Protein AF-W2PDB5-F1 (afdb_monomer_lite)

Secondary structure (DSSP, 8-state):
----------------------------------PPPSS-TTT---S--EEEE-S----TT---TT-----HHHHTHHHHHHHHHHHHHHHT---SEEEE-S--STTTS--SGGGHHHHHIIIIITTS--TTTTTSPEEE---HHHHTTTS-SEEETTEEE--SSHHHHHHHHHHHHHHHHTTSS--

Structure (mmCIF, N/CA/C/O backbone):
data_AF-W2PDB5-F1
#
_entry.id   AF-W2PDB5-F1
#
loop_
_atom_site.group_PDB
_atom_site.id
_atom_site.type_symbol
_atom_site.label_atom_id
_atom_site.label_alt_id
_atom_site.label_comp_id
_atom_site.label_asym_id
_atom_site.label_entity_id
_atom_site.label_seq_id
_atom_site.pdbx_PDB_ins_code
_atom_site.Cartn_x
_atom_site.Cartn_y
_atom_site.Cartn_z
_atom_site.occupancy
_atom_site.B_iso_or_equiv
_atom_site.auth_seq_id
_atom_site.auth_comp_id
_atom_site.auth_asym_id
_atom_site.auth_atom_id
_atom_site.pdbx_PDB_model_num
ATOM 1 N N . MET A 1 1 ? 33.439 20.108 2.176 1.00 31.39 1 MET A N 1
ATOM 2 C CA . MET A 1 1 ? 33.279 18.880 1.369 1.00 31.39 1 MET A CA 1
ATOM 3 C C . MET A 1 1 ? 33.398 17.698 2.319 1.00 31.39 1 MET A C 1
ATOM 5 O O . MET A 1 1 ? 34.493 17.440 2.799 1.00 31.39 1 MET A O 1
ATOM 9 N N . LEU A 1 2 ? 32.273 17.082 2.697 1.00 28.19 2 LEU A N 1
ATOM 10 C CA . LEU A 1 2 ? 32.249 15.894 3.559 1.00 28.19 2 LEU A CA 1
ATOM 11 C C . LEU A 1 2 ? 32.393 14.638 2.685 1.00 28.19 2 LEU A C 1
ATOM 13 O O . LEU A 1 2 ? 31.717 14.514 1.668 1.00 28.19 2 LEU A O 1
ATOM 17 N N . ASN A 1 3 ? 33.308 13.749 3.069 1.00 30.98 3 ASN A N 1
ATOM 18 C CA . ASN A 1 3 ? 33.701 12.542 2.342 1.00 30.98 3 ASN A CA 1
ATOM 19 C C . ASN A 1 3 ? 32.848 11.337 2.791 1.00 30.98 3 ASN A C 1
ATOM 21 O O . ASN A 1 3 ? 32.710 11.087 3.985 1.00 30.98 3 ASN A O 1
ATOM 25 N N . TYR A 1 4 ? 32.288 10.602 1.829 1.00 35.94 4 TYR A N 1
ATOM 26 C CA . TYR A 1 4 ? 31.141 9.686 1.945 1.00 35.94 4 TYR A CA 1
ATOM 27 C C . TYR A 1 4 ? 31.393 8.323 2.631 1.00 35.94 4 TYR A C 1
ATOM 29 O O . TYR A 1 4 ? 30.650 7.374 2.409 1.00 35.94 4 TYR A O 1
ATOM 37 N N . LYS A 1 5 ? 32.424 8.154 3.459 1.00 35.81 5 LYS A N 1
ATOM 38 C CA . LYS A 1 5 ? 32.762 6.823 3.999 1.00 35.81 5 LYS A CA 1
ATOM 39 C C . LYS A 1 5 ? 32.324 6.621 5.443 1.00 35.81 5 LYS A C 1
ATOM 41 O O . LYS A 1 5 ? 33.176 6.524 6.321 1.00 35.81 5 LYS A O 1
ATOM 46 N N . THR A 1 6 ? 31.024 6.491 5.703 1.00 37.00 6 THR A N 1
ATOM 47 C CA . THR A 1 6 ? 30.528 5.737 6.873 1.00 37.00 6 THR A CA 1
ATOM 48 C C . THR A 1 6 ? 29.054 5.365 6.699 1.00 37.00 6 THR A C 1
ATOM 50 O O . THR A 1 6 ? 28.285 6.191 6.229 1.00 37.00 6 THR A O 1
ATOM 53 N N . LEU A 1 7 ? 28.695 4.160 7.169 1.00 34.53 7 LEU A N 1
ATOM 54 C CA . LEU A 1 7 ? 27.360 3.543 7.296 1.00 34.53 7 LEU A CA 1
ATOM 55 C C . LEU A 1 7 ? 26.996 2.516 6.214 1.00 34.53 7 LEU A C 1
ATOM 57 O O . LEU A 1 7 ? 26.174 2.758 5.343 1.00 34.53 7 LEU A O 1
ATOM 61 N N . VAL A 1 8 ? 27.532 1.303 6.375 1.00 34.22 8 VAL A N 1
ATOM 62 C CA . VAL A 1 8 ? 26.766 0.086 6.077 1.00 34.22 8 VAL A CA 1
ATOM 63 C C . VAL A 1 8 ? 26.931 -0.855 7.268 1.00 34.22 8 VAL A C 1
ATOM 65 O O . VAL A 1 8 ? 27.888 -1.614 7.350 1.00 34.22 8 VAL A O 1
ATOM 68 N N . ASN A 1 9 ? 26.014 -0.750 8.227 1.00 34.16 9 ASN A N 1
ATOM 69 C CA . ASN A 1 9 ? 25.722 -1.810 9.187 1.00 34.16 9 ASN A CA 1
ATOM 70 C C . ASN A 1 9 ? 24.250 -2.160 8.982 1.00 34.16 9 ASN A C 1
ATOM 72 O O . ASN A 1 9 ? 23.372 -1.518 9.547 1.00 34.16 9 ASN A O 1
ATOM 76 N N . ALA A 1 10 ? 23.989 -3.154 8.143 1.00 32.06 10 ALA A N 1
ATOM 77 C CA . ALA A 1 10 ? 22.692 -3.804 8.070 1.00 32.06 10 ALA A CA 1
ATOM 78 C C . ALA A 1 10 ? 22.945 -5.292 7.831 1.00 32.06 10 ALA A C 1
ATOM 80 O O . ALA A 1 10 ? 23.052 -5.755 6.700 1.00 32.06 10 ALA A O 1
ATOM 81 N N . ALA A 1 11 ? 23.117 -6.033 8.923 1.00 32.44 11 ALA A N 1
ATOM 82 C CA . ALA A 1 11 ? 22.974 -7.478 8.907 1.00 32.44 11 ALA A CA 1
ATOM 83 C C . ALA A 1 11 ? 21.517 -7.779 9.271 1.00 32.44 11 ALA A C 1
ATOM 85 O O . ALA A 1 11 ? 21.138 -7.688 10.436 1.00 32.44 11 ALA A O 1
ATOM 86 N N . ALA A 1 12 ? 20.694 -8.106 8.276 1.00 28.38 12 ALA A N 1
ATOM 87 C CA . ALA A 1 12 ? 19.409 -8.745 8.523 1.00 28.38 12 ALA A CA 1
ATOM 88 C C . ALA A 1 12 ? 19.679 -10.232 8.794 1.00 28.38 12 ALA A C 1
ATOM 90 O O . ALA A 1 12 ? 19.878 -11.020 7.871 1.00 28.38 12 ALA A O 1
ATOM 91 N N . LEU A 1 13 ? 19.757 -10.603 10.073 1.00 29.06 13 LEU A N 1
ATOM 92 C CA . LEU A 1 13 ? 19.820 -11.996 10.508 1.00 29.06 13 LEU A CA 1
ATOM 93 C C . LEU A 1 13 ? 18.405 -12.428 10.916 1.00 29.06 13 LEU A C 1
ATOM 95 O O . LEU A 1 13 ? 17.973 -12.168 12.036 1.00 29.06 13 LEU A O 1
ATOM 99 N N . LEU A 1 14 ? 17.670 -13.072 10.009 1.00 30.67 14 LEU A N 1
ATOM 100 C CA . LEU A 1 14 ? 16.403 -13.722 10.349 1.00 30.67 14 LEU A CA 1
ATOM 101 C C . LEU A 1 14 ? 16.692 -15.182 10.725 1.00 30.67 14 LEU A C 1
ATOM 103 O O . LEU A 1 14 ? 16.738 -16.061 9.869 1.00 30.67 14 LEU A O 1
ATOM 107 N N . ALA A 1 15 ? 16.945 -15.435 12.009 1.00 33.78 15 ALA A N 1
ATOM 108 C CA . ALA A 1 15 ? 17.105 -16.786 12.540 1.00 33.78 15 ALA A CA 1
ATOM 109 C C . ALA A 1 15 ? 15.791 -17.250 13.188 1.00 33.78 15 ALA A C 1
ATOM 111 O O . ALA A 1 15 ? 15.483 -16.898 14.324 1.00 33.78 15 ALA A O 1
ATOM 112 N N . LEU A 1 16 ? 15.023 -18.064 12.463 1.00 36.59 16 LEU A N 1
ATOM 113 C CA . LEU A 1 16 ? 13.953 -18.883 13.030 1.00 36.59 16 LEU A CA 1
ATOM 114 C C . LEU A 1 16 ? 14.588 -20.113 13.692 1.00 36.59 16 LEU A C 1
ATOM 116 O O . LEU A 1 16 ? 15.056 -21.013 13.000 1.00 36.59 16 LEU A O 1
ATOM 120 N N . MET A 1 17 ? 14.596 -20.168 15.024 1.00 36.28 17 MET A N 1
ATOM 121 C CA . MET A 1 17 ? 14.879 -21.395 15.775 1.00 36.28 17 MET A CA 1
ATOM 122 C C . MET A 1 17 ? 13.743 -21.639 16.769 1.00 36.28 17 MET A C 1
ATOM 124 O O . MET A 1 17 ? 13.670 -21.017 17.827 1.00 36.28 17 MET A O 1
ATOM 128 N N . GLY A 1 18 ? 12.837 -22.544 16.399 1.00 32.12 18 GLY A N 1
ATOM 129 C CA . GLY A 1 18 ? 11.932 -23.202 17.335 1.00 32.12 18 GLY A CA 1
ATOM 130 C C . GLY A 1 18 ? 12.655 -24.352 18.037 1.00 32.12 18 GLY A C 1
ATOM 131 O O . GLY A 1 18 ? 13.444 -25.058 17.412 1.00 32.12 18 GLY A O 1
ATOM 132 N N . GLY A 1 19 ? 12.376 -24.555 19.325 1.00 34.25 19 GLY A N 1
ATOM 133 C CA . GLY A 1 19 ? 12.845 -25.732 20.057 1.00 34.25 19 GLY A CA 1
ATOM 134 C C . GLY A 1 19 ? 13.063 -25.490 21.546 1.00 34.25 19 GLY A C 1
ATOM 135 O O . GLY A 1 19 ? 14.091 -24.974 21.961 1.00 34.25 19 GLY A O 1
ATOM 136 N N . SER A 1 20 ? 12.079 -25.904 22.340 1.00 42.25 20 SER A N 1
ATOM 137 C CA . SER A 1 20 ? 12.080 -25.964 23.804 1.00 42.25 20 SER A CA 1
ATOM 138 C C . SER A 1 20 ? 13.246 -26.782 24.383 1.00 42.25 20 SER A C 1
ATOM 140 O O . SER A 1 20 ? 13.428 -27.941 24.018 1.00 42.25 20 SER A O 1
ATOM 142 N N . SER A 1 21 ? 13.997 -26.209 25.328 1.00 42.03 21 SER A N 1
ATOM 143 C CA . SER A 1 21 ? 14.372 -26.832 26.615 1.00 42.03 21 SER A CA 1
ATOM 144 C C . SER A 1 21 ? 15.328 -25.916 27.394 1.00 42.03 21 SER A C 1
ATOM 146 O O . SER A 1 21 ? 16.349 -25.454 26.891 1.00 42.03 21 SER A O 1
ATOM 148 N N . GLY A 1 22 ? 14.967 -25.605 28.641 1.00 46.06 22 GLY A N 1
ATOM 149 C CA . GLY A 1 22 ? 15.686 -24.664 29.496 1.00 46.06 22 GLY A CA 1
ATOM 150 C C . GLY A 1 22 ? 17.050 -25.176 29.957 1.00 46.06 22 GLY A C 1
ATOM 151 O O . GLY A 1 22 ? 17.138 -25.955 30.900 1.00 46.06 22 GLY A O 1
ATOM 152 N N . THR A 1 23 ? 18.118 -24.657 29.353 1.00 35.97 23 THR A N 1
ATOM 153 C CA . THR A 1 23 ? 19.458 -24.585 29.958 1.00 35.97 23 THR A CA 1
ATOM 154 C C . THR A 1 23 ? 20.084 -23.222 29.636 1.00 35.97 23 THR A C 1
ATOM 156 O O . THR A 1 23 ? 20.003 -22.776 28.492 1.00 35.97 23 THR A O 1
ATOM 159 N N . PRO A 1 24 ? 20.696 -22.512 30.604 1.00 38.16 24 PRO A N 1
ATOM 160 C CA . PRO A 1 24 ? 21.343 -21.237 30.318 1.00 38.16 24 PRO A CA 1
ATOM 161 C C . PRO A 1 24 ? 22.665 -21.495 29.581 1.00 38.16 24 PRO A C 1
ATOM 163 O O . PRO A 1 24 ? 23.670 -21.865 30.191 1.00 38.16 24 PRO A O 1
ATOM 166 N N . MET A 1 25 ? 22.678 -21.313 28.256 1.00 37.25 25 MET A N 1
ATOM 167 C CA . MET A 1 25 ? 23.921 -21.280 27.484 1.00 37.25 25 MET A CA 1
ATOM 168 C C . MET A 1 25 ? 24.692 -20.004 27.822 1.00 37.25 25 MET A C 1
ATOM 170 O O . MET A 1 25 ? 24.230 -18.883 27.616 1.00 37.25 25 MET A O 1
ATOM 174 N N . LYS A 1 26 ? 25.902 -20.191 28.342 1.00 37.22 26 LYS A N 1
ATOM 175 C CA . LYS A 1 26 ? 26.879 -19.135 28.589 1.00 37.22 26 LYS A CA 1
ATOM 176 C C . LYS A 1 26 ? 27.299 -18.554 27.232 1.00 37.22 26 LYS A C 1
ATOM 178 O O . LYS A 1 26 ? 28.030 -19.203 26.488 1.00 37.22 26 LYS A O 1
ATOM 183 N N . MET A 1 27 ? 26.806 -17.363 26.893 1.00 35.91 27 MET A N 1
ATOM 184 C CA . MET A 1 27 ? 27.130 -16.682 25.638 1.00 35.91 27 MET A CA 1
ATOM 185 C C . MET A 1 27 ? 28.583 -16.190 25.698 1.00 35.91 27 MET A C 1
ATOM 187 O O . MET A 1 27 ? 28.885 -15.122 26.229 1.00 35.91 27 MET A O 1
ATOM 191 N N . GLY A 1 28 ? 29.513 -17.009 25.211 1.00 39.16 28 GLY A N 1
ATOM 192 C CA . GLY A 1 28 ? 30.868 -16.562 24.924 1.00 39.16 28 GLY A CA 1
ATOM 193 C C . GLY A 1 28 ? 30.823 -15.640 23.712 1.00 39.16 28 GLY A C 1
ATOM 194 O O . GLY A 1 28 ? 30.808 -16.126 22.587 1.00 39.16 28 GLY A O 1
ATOM 195 N N . LEU A 1 29 ? 30.780 -14.323 23.929 1.00 39.94 29 LEU A N 1
ATOM 196 C CA . LEU A 1 29 ? 31.043 -13.351 22.869 1.00 39.94 29 LEU A CA 1
ATOM 197 C C . LEU A 1 29 ? 32.538 -13.409 22.534 1.00 39.94 29 LEU A C 1
ATOM 199 O O . LEU A 1 29 ? 33.340 -12.625 23.038 1.00 39.94 29 LEU A O 1
ATOM 203 N N . THR A 1 30 ? 32.931 -14.355 21.687 1.00 44.47 30 THR A N 1
ATOM 204 C CA . THR A 1 30 ? 34.133 -14.173 20.882 1.00 44.47 30 THR A CA 1
ATOM 205 C C . THR A 1 30 ? 33.773 -13.175 19.789 1.00 44.47 30 THR A C 1
ATOM 207 O O . THR A 1 30 ? 32.821 -13.375 19.036 1.00 44.47 30 THR A O 1
ATOM 210 N N . ALA A 1 31 ? 34.489 -12.050 19.734 1.00 51.91 31 ALA A N 1
ATOM 211 C CA . ALA A 1 31 ? 34.370 -11.117 18.624 1.00 51.91 31 ALA A CA 1
ATOM 212 C C . ALA A 1 31 ? 34.628 -11.900 17.330 1.00 51.91 31 ALA A C 1
ATOM 214 O O . ALA A 1 31 ? 35.726 -12.426 17.136 1.00 51.91 31 ALA A O 1
ATOM 215 N N . ALA A 1 32 ? 33.601 -12.039 16.489 1.00 53.81 32 ALA A N 1
ATOM 216 C CA . ALA A 1 32 ? 33.745 -12.683 15.198 1.00 53.81 32 ALA A CA 1
ATOM 217 C C . ALA A 1 32 ? 34.832 -11.931 14.422 1.00 53.81 32 ALA A C 1
ATOM 219 O O . ALA A 1 32 ? 34.718 -10.727 14.180 1.00 53.81 32 ALA A O 1
ATOM 220 N N . GLN A 1 33 ? 35.916 -12.632 14.085 1.00 49.94 33 GLN A N 1
ATOM 221 C CA . GLN A 1 33 ? 36.917 -12.116 13.160 1.00 49.94 33 GLN A CA 1
ATOM 222 C C . GLN A 1 33 ? 36.202 -11.649 11.885 1.00 49.94 33 GLN A C 1
ATOM 224 O O . GLN A 1 33 ? 35.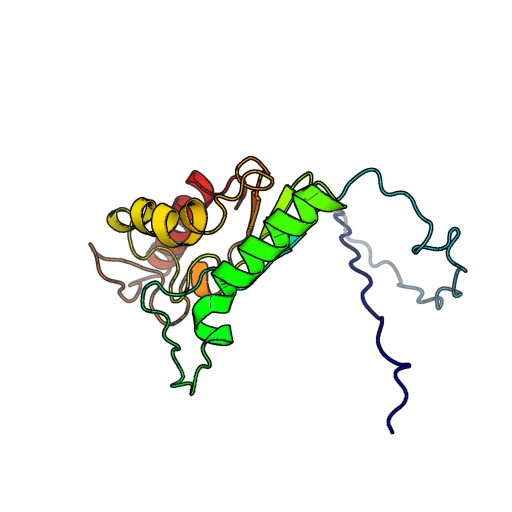308 -12.363 11.422 1.00 49.94 33 GLN A O 1
ATOM 229 N N . PRO A 1 34 ? 36.584 -10.504 11.289 1.00 51.72 34 PRO A N 1
ATOM 230 C CA . PRO A 1 34 ? 36.032 -10.094 10.009 1.00 51.72 34 PRO A CA 1
ATOM 231 C C . PRO A 1 34 ? 36.397 -11.162 8.976 1.00 51.72 34 PRO A C 1
ATOM 233 O O . PRO A 1 34 ? 37.537 -11.240 8.518 1.00 51.72 34 PRO A O 1
ATOM 236 N N . SER A 1 35 ? 35.450 -12.034 8.641 1.00 60.81 35 SER A N 1
ATOM 237 C CA . SER A 1 35 ? 35.593 -12.926 7.502 1.00 60.81 35 SER A CA 1
ATOM 238 C C . SER A 1 35 ? 35.534 -12.048 6.262 1.00 60.81 35 SER A C 1
ATOM 240 O O . SER A 1 35 ? 34.518 -11.394 6.018 1.00 60.81 35 SER A O 1
ATOM 242 N N . THR A 1 36 ? 36.615 -12.005 5.487 1.00 61.16 36 THR A N 1
ATOM 243 C CA . THR A 1 36 ? 36.572 -11.430 4.142 1.00 61.16 36 THR A CA 1
ATOM 244 C C . THR A 1 36 ? 35.440 -12.118 3.377 1.00 61.16 36 THR A C 1
ATOM 246 O O . THR A 1 36 ? 35.445 -13.353 3.330 1.00 61.16 36 THR A O 1
ATOM 249 N N . PRO A 1 37 ? 34.467 -11.373 2.821 1.00 65.50 37 PRO A N 1
ATOM 250 C CA . PRO A 1 37 ? 33.381 -11.967 2.055 1.00 65.50 37 PRO A CA 1
ATOM 251 C C . PRO A 1 37 ? 33.956 -12.890 0.977 1.00 65.50 37 PRO A C 1
ATOM 253 O O . PRO A 1 37 ? 34.861 -12.493 0.245 1.00 65.50 37 PRO A O 1
ATOM 256 N N . ALA A 1 38 ? 33.455 -14.126 0.897 1.00 68.94 38 ALA A N 1
ATOM 257 C CA . ALA A 1 38 ? 33.958 -15.149 -0.026 1.00 68.94 38 ALA A CA 1
ATOM 258 C C . ALA A 1 38 ? 33.787 -14.766 -1.512 1.00 68.94 38 ALA A C 1
ATOM 260 O O . ALA A 1 38 ? 34.394 -15.375 -2.391 1.00 68.94 38 ALA A O 1
ATOM 261 N N . SER A 1 39 ? 32.983 -13.740 -1.793 1.00 69.44 39 SER A N 1
ATOM 262 C CA . SER A 1 39 ? 32.771 -13.168 -3.117 1.00 69.44 39 SER A CA 1
ATOM 263 C C . SER A 1 39 ? 32.523 -11.665 -3.025 1.00 69.44 39 SER A C 1
ATOM 265 O O . SER A 1 39 ? 31.936 -11.186 -2.056 1.00 69.44 39 SER A O 1
ATOM 267 N N . ASP A 1 40 ? 32.918 -10.936 -4.069 1.00 78.00 40 ASP A N 1
ATOM 268 C CA . ASP A 1 40 ? 32.570 -9.528 -4.264 1.00 78.00 40 ASP A CA 1
ATOM 269 C C . ASP A 1 40 ? 31.051 -9.401 -4.517 1.00 78.00 40 ASP A C 1
ATOM 271 O O . ASP A 1 40 ? 30.579 -9.866 -5.561 1.00 78.00 40 ASP A O 1
ATOM 275 N N . PRO A 1 41 ? 30.265 -8.802 -3.601 1.00 76.31 41 PRO A N 1
ATOM 276 C CA . PRO A 1 41 ? 28.812 -8.703 -3.743 1.00 76.31 41 PRO A CA 1
ATOM 277 C C . PRO A 1 41 ? 28.381 -7.890 -4.971 1.00 76.31 41 PRO A C 1
ATOM 279 O O . PRO A 1 41 ? 27.267 -8.088 -5.451 1.00 76.31 41 PRO A O 1
ATOM 282 N N . ALA A 1 42 ? 29.256 -7.036 -5.519 1.00 76.69 42 ALA A N 1
ATOM 283 C CA . ALA A 1 42 ? 28.994 -6.283 -6.747 1.00 76.69 42 ALA A CA 1
ATOM 284 C C . ALA A 1 42 ? 29.157 -7.123 -8.028 1.00 76.69 42 ALA A C 1
ATOM 286 O O . ALA A 1 42 ? 28.726 -6.707 -9.101 1.00 76.69 42 ALA A O 1
ATOM 287 N N . LYS A 1 43 ? 29.790 -8.300 -7.936 1.00 77.00 43 LYS A N 1
ATOM 288 C CA . LYS A 1 43 ? 29.978 -9.246 -9.053 1.00 77.00 43 LYS A CA 1
ATOM 289 C C . LYS A 1 43 ? 29.184 -10.538 -8.879 1.00 77.00 43 LYS A C 1
ATOM 291 O O . LYS A 1 43 ? 29.214 -11.398 -9.762 1.00 77.00 43 LYS A O 1
ATOM 296 N N . ALA A 1 44 ? 28.520 -10.700 -7.739 1.00 78.25 44 ALA A N 1
ATOM 297 C CA . ALA A 1 44 ? 27.689 -11.854 -7.462 1.00 78.25 44 ALA A CA 1
ATOM 298 C C . ALA A 1 44 ? 26.492 -11.889 -8.423 1.00 78.25 44 ALA A C 1
ATOM 300 O O . ALA A 1 44 ? 25.858 -10.871 -8.696 1.00 78.25 44 ALA A O 1
ATOM 301 N N . LYS A 1 45 ? 26.187 -13.081 -8.941 1.00 75.69 45 LYS A N 1
ATOM 302 C CA . LYS A 1 45 ? 24.957 -13.334 -9.691 1.00 75.69 45 LYS A CA 1
ATOM 303 C C . LYS A 1 45 ? 23.932 -13.902 -8.726 1.00 75.69 45 LYS A C 1
ATOM 305 O O . LYS A 1 45 ? 24.122 -15.006 -8.219 1.00 75.69 45 LYS A O 1
ATOM 310 N N . TYR A 1 46 ? 22.872 -13.150 -8.476 1.00 80.19 46 TYR A N 1
ATOM 311 C CA . TYR A 1 46 ? 21.763 -13.606 -7.648 1.00 80.19 46 TYR A CA 1
ATOM 312 C C . TYR A 1 46 ? 20.754 -14.340 -8.530 1.00 80.19 46 TYR A C 1
ATOM 314 O O . TYR A 1 46 ? 20.418 -13.868 -9.614 1.00 80.19 46 TYR A O 1
ATOM 322 N N . SER A 1 47 ? 20.312 -15.516 -8.088 1.00 83.56 47 SER A N 1
ATOM 323 C CA . SER A 1 47 ? 19.268 -16.286 -8.775 1.00 83.56 47 SER A CA 1
ATOM 324 C C . SER A 1 47 ? 17.862 -15.811 -8.428 1.00 83.56 47 SER A C 1
ATOM 326 O O . SER A 1 47 ? 16.931 -16.163 -9.131 1.00 83.56 47 SER A O 1
ATOM 328 N N . VAL A 1 48 ? 17.731 -15.043 -7.345 1.00 88.88 48 VAL A N 1
ATOM 329 C CA . VAL A 1 48 ? 16.477 -14.483 -6.847 1.00 88.88 48 VAL A CA 1
ATOM 330 C C . VAL A 1 48 ? 16.653 -12.980 -6.748 1.00 88.88 48 VAL A C 1
ATOM 332 O O . VAL A 1 48 ? 17.690 -12.499 -6.282 1.00 88.88 48 VAL A O 1
ATOM 335 N N . SER A 1 49 ? 15.625 -12.247 -7.150 1.00 92.06 49 SER A N 1
ATOM 336 C CA . SER A 1 49 ? 15.528 -10.821 -6.888 1.00 92.06 49 SER A CA 1
ATOM 337 C C . SER A 1 49 ? 14.142 -10.485 -6.361 1.00 92.06 49 SER A C 1
ATOM 339 O O . SER A 1 49 ? 13.163 -11.142 -6.708 1.00 92.06 49 SER A O 1
ATOM 341 N N . VAL A 1 50 ? 14.070 -9.500 -5.475 1.00 95.00 50 VAL A N 1
ATOM 342 C CA . VAL A 1 50 ? 12.822 -9.024 -4.878 1.00 95.00 50 VAL A CA 1
ATOM 343 C C . VAL A 1 50 ? 12.878 -7.511 -4.793 1.00 95.00 50 VAL A C 1
ATOM 345 O O . VAL A 1 50 ? 13.950 -6.940 -4.580 1.00 95.00 50 VAL A O 1
ATOM 348 N N . PHE A 1 51 ? 11.727 -6.862 -4.913 1.00 97.06 51 PHE A N 1
ATOM 349 C CA . PHE A 1 51 ? 11.609 -5.454 -4.547 1.00 97.06 51 PHE A CA 1
ATOM 350 C C . PHE A 1 51 ? 11.104 -5.346 -3.115 1.00 97.06 51 PHE A C 1
ATOM 352 O O . PHE A 1 51 ? 10.228 -6.100 -2.707 1.00 97.06 51 PHE A O 1
ATOM 359 N N . GLY A 1 52 ? 11.666 -4.416 -2.348 1.00 96.94 52 GLY A N 1
ATOM 360 C CA . GLY A 1 52 ? 11.188 -4.071 -1.014 1.00 96.94 52 GLY A CA 1
ATOM 361 C C . GLY A 1 52 ? 10.564 -2.684 -1.034 1.00 96.94 52 GLY A C 1
ATOM 362 O O . GLY A 1 52 ? 11.199 -1.741 -1.504 1.00 96.94 52 GLY A O 1
ATOM 363 N N . ILE A 1 53 ? 9.343 -2.564 -0.522 1.00 97.44 53 ILE A N 1
ATOM 364 C CA . ILE A 1 53 ? 8.623 -1.296 -0.388 1.00 97.44 53 ILE A CA 1
ATOM 365 C C . ILE A 1 53 ? 7.922 -1.245 0.976 1.00 97.44 53 ILE A C 1
ATOM 367 O O . ILE A 1 53 ? 7.571 -2.284 1.526 1.00 97.44 53 ILE A O 1
ATOM 371 N N . GLY A 1 54 ? 7.746 -0.059 1.546 1.00 96.75 54 GLY A N 1
ATOM 372 C CA . GLY A 1 54 ? 7.016 0.194 2.792 1.00 96.75 54 GLY A CA 1
ATOM 373 C C . GLY A 1 54 ? 6.362 1.570 2.719 1.00 96.75 54 GLY A C 1
ATOM 374 O O . GLY A 1 54 ? 6.706 2.343 1.819 1.00 96.75 54 GLY A O 1
ATOM 375 N N . ASP A 1 55 ? 5.405 1.840 3.607 1.00 96.19 55 ASP A N 1
ATOM 376 C CA . ASP A 1 55 ? 4.789 3.167 3.756 1.00 96.19 55 ASP A CA 1
ATOM 377 C C . ASP A 1 55 ? 4.202 3.691 2.430 1.00 96.19 55 ASP A C 1
ATOM 379 O O . ASP A 1 55 ? 4.272 4.873 2.089 1.00 96.19 55 ASP A O 1
ATOM 383 N N . TRP A 1 56 ? 3.647 2.779 1.630 1.00 95.38 56 TRP A N 1
ATOM 384 C CA . TRP A 1 56 ? 3.353 3.026 0.220 1.00 95.38 56 TRP A CA 1
ATOM 385 C C . TRP A 1 56 ? 1.899 3.407 -0.051 1.00 95.38 56 TRP A C 1
ATOM 387 O O . TRP A 1 56 ? 1.583 3.924 -1.124 1.00 95.38 56 TRP A O 1
ATOM 397 N N . GLY A 1 57 ? 1.008 3.142 0.902 1.00 94.25 57 GLY A N 1
ATOM 398 C CA . GLY A 1 57 ? -0.438 3.255 0.768 1.00 94.25 57 GLY A CA 1
ATOM 399 C C . GLY A 1 57 ? -0.994 4.665 0.851 1.00 94.25 57 GLY A C 1
ATOM 400 O O . GLY A 1 57 ? -1.774 4.939 1.765 1.00 94.25 57 GLY A O 1
ATOM 401 N N . ALA A 1 58 ? -0.600 5.571 -0.045 1.00 92.31 58 ALA A N 1
ATOM 402 C CA . ALA A 1 58 ? -0.957 6.987 0.051 1.00 92.31 58 ALA A CA 1
ATOM 403 C C . ALA A 1 58 ? -2.473 7.230 0.207 1.00 92.31 58 ALA A C 1
ATOM 405 O O . ALA A 1 58 ? -3.325 6.479 -0.283 1.00 92.31 58 ALA A O 1
ATOM 406 N N . THR A 1 59 ? -2.828 8.332 0.877 1.00 91.25 59 THR A N 1
ATOM 407 C CA . THR A 1 59 ? -4.233 8.724 1.011 1.00 91.25 59 THR A CA 1
ATOM 408 C C . THR A 1 59 ? -4.854 9.098 -0.327 1.00 91.25 59 THR A C 1
ATOM 410 O O . THR A 1 59 ? -4.237 9.761 -1.160 1.00 91.25 59 THR A O 1
ATOM 413 N N . LEU A 1 60 ? -6.137 8.772 -0.500 1.00 90.88 60 LEU A N 1
ATOM 414 C CA . LEU A 1 60 ? -6.868 9.079 -1.735 1.00 90.88 60 LEU A CA 1
ATOM 415 C C . LEU A 1 60 ? -6.999 10.587 -2.007 1.00 90.88 60 LEU A C 1
ATOM 417 O O . LEU A 1 60 ? -7.109 11.004 -3.155 1.00 90.88 60 LEU A O 1
ATOM 421 N N . TYR A 1 61 ? -6.967 11.407 -0.956 1.00 88.88 61 TYR A N 1
ATOM 422 C CA . TYR A 1 61 ? -7.035 12.867 -1.043 1.00 88.88 61 TYR A CA 1
ATOM 423 C C . TYR A 1 61 ? -5.654 13.544 -1.034 1.00 88.88 61 TYR A C 1
ATOM 425 O O . TYR A 1 61 ? -5.589 14.772 -0.997 1.00 88.88 61 TYR A O 1
ATOM 433 N N . LYS A 1 62 ? -4.559 12.766 -1.061 1.00 84.12 62 LYS A N 1
ATOM 434 C CA . LYS A 1 62 ? -3.165 13.247 -1.077 1.00 84.12 62 LYS A CA 1
ATOM 435 C C . LYS A 1 62 ? -2.847 14.242 0.049 1.00 84.12 62 LYS A C 1
ATOM 437 O O . LYS A 1 62 ? -2.192 15.256 -0.166 1.00 84.12 62 LYS A O 1
ATOM 442 N N . GLY A 1 63 ? -3.332 13.974 1.258 1.00 78.81 63 GLY A N 1
ATOM 443 C CA . GLY A 1 63 ? -3.101 14.832 2.422 1.00 78.81 63 GLY A CA 1
ATOM 444 C C . GLY A 1 63 ? -2.300 14.163 3.535 1.00 78.81 63 GLY A C 1
ATOM 445 O O . GLY A 1 63 ? -2.212 12.937 3.614 1.00 78.81 63 GLY A O 1
ATOM 446 N N . SER A 1 64 ? -1.754 15.007 4.414 1.00 78.56 64 SER A N 1
ATOM 447 C CA . SER A 1 64 ? -0.961 14.637 5.591 1.00 78.56 64 SER A CA 1
ATOM 448 C C . SER A 1 64 ? -1.669 15.017 6.890 1.00 78.56 64 SER A C 1
ATOM 450 O O . SER A 1 64 ? -2.294 16.077 6.960 1.00 78.56 64 SER A O 1
ATOM 452 N N . CYS A 1 65 ? -1.541 14.186 7.928 1.00 71.56 65 CYS A N 1
ATOM 453 C CA . CYS A 1 65 ? -2.084 14.455 9.264 1.00 71.56 65 CYS A CA 1
ATOM 454 C C . CYS A 1 65 ? -1.434 15.669 9.959 1.00 71.56 65 CYS A C 1
ATOM 456 O O . CYS A 1 65 ? -2.033 16.246 10.863 1.00 71.56 65 CYS A O 1
ATOM 458 N N . CYS A 1 66 ? -0.246 16.096 9.513 1.00 66.56 66 CYS A N 1
ATOM 459 C CA . CYS A 1 66 ? 0.567 17.108 10.196 1.00 66.56 66 CYS A CA 1
ATOM 460 C C . CYS A 1 66 ? 0.668 18.452 9.457 1.00 66.56 66 CYS A C 1
ATOM 462 O O . CYS A 1 66 ? 1.523 19.261 9.806 1.00 66.56 66 CYS A O 1
ATOM 464 N N . GLY A 1 67 ? -0.172 18.702 8.444 1.00 64.38 67 GLY A N 1
ATOM 465 C CA . GLY A 1 67 ? -0.169 19.972 7.707 1.00 64.38 67 GLY A CA 1
ATOM 466 C C . GLY A 1 67 ? 1.183 20.264 7.050 1.00 64.38 67 GLY A C 1
ATOM 467 O O . GLY A 1 67 ? 1.919 21.148 7.479 1.00 64.38 67 GLY A O 1
ATOM 468 N N . SER A 1 68 ? 1.535 19.508 6.013 1.00 64.69 68 SER A N 1
ATOM 469 C CA . SER A 1 68 ? 2.803 19.675 5.299 1.00 64.69 68 SER A CA 1
ATOM 470 C C . SER A 1 68 ? 2.667 20.579 4.068 1.00 64.69 68 SER A C 1
ATOM 472 O O . SER A 1 68 ? 1.729 20.437 3.280 1.00 64.69 68 SER A O 1
ATOM 474 N N . ASN A 1 69 ? 3.663 21.451 3.850 1.00 74.94 69 ASN A N 1
ATOM 475 C CA . ASN A 1 69 ? 3.927 22.094 2.554 1.00 74.94 69 ASN A CA 1
ATOM 476 C C . ASN A 1 69 ? 4.454 21.038 1.571 1.00 74.94 69 ASN A C 1
ATOM 478 O O . ASN A 1 69 ? 5.650 20.965 1.297 1.00 74.94 69 ASN A O 1
ATOM 482 N N . SER A 1 70 ? 3.554 20.177 1.107 1.00 81.12 70 SER A N 1
ATOM 483 C CA . SER A 1 70 ? 3.890 19.039 0.256 1.00 81.12 70 SER A CA 1
ATOM 484 C C . SER A 1 70 ? 4.216 19.520 -1.153 1.00 81.12 70 SER A C 1
ATOM 486 O O . SER A 1 70 ? 3.454 20.278 -1.759 1.00 81.12 70 SER A O 1
ATOM 488 N N . THR A 1 71 ? 5.351 19.083 -1.686 1.00 85.12 71 THR A N 1
ATOM 489 C CA . THR A 1 71 ? 5.700 19.318 -3.085 1.00 85.12 71 THR A CA 1
ATOM 490 C C . THR A 1 71 ? 4.902 18.386 -3.994 1.00 85.12 71 THR A C 1
ATOM 492 O O . THR A 1 71 ? 4.310 17.400 -3.555 1.00 85.12 71 THR A O 1
ATOM 495 N N . ASN A 1 72 ? 4.929 18.648 -5.301 1.00 85.31 72 ASN A N 1
ATOM 496 C CA . ASN A 1 72 ? 4.330 17.727 -6.264 1.00 85.31 72 ASN A CA 1
ATOM 497 C C . ASN A 1 72 ? 4.980 16.328 -6.226 1.00 85.31 72 ASN A C 1
ATOM 499 O O . ASN A 1 72 ? 4.324 15.351 -6.564 1.00 85.31 72 ASN A O 1
ATOM 503 N N . TYR A 1 73 ? 6.243 16.212 -5.806 1.00 84.12 73 TYR A N 1
ATOM 504 C CA . TYR A 1 73 ? 6.892 14.909 -5.650 1.00 84.12 73 TYR A CA 1
ATOM 505 C C . TYR A 1 73 ? 6.324 14.144 -4.459 1.00 84.12 73 TYR A C 1
ATOM 507 O O . TYR A 1 73 ? 6.011 12.969 -4.597 1.00 84.12 73 TYR A 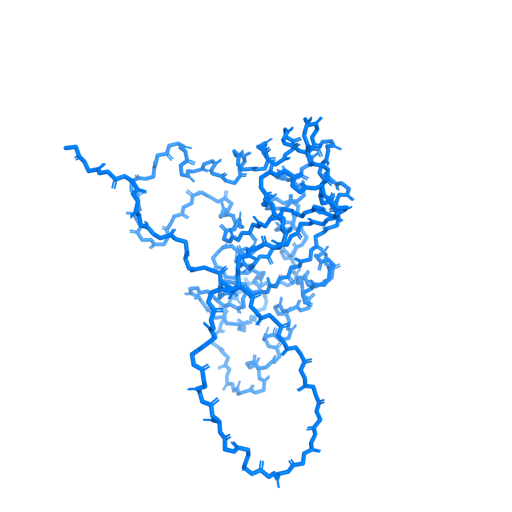O 1
ATOM 515 N N . ASP A 1 74 ? 6.106 14.821 -3.330 1.00 86.31 74 ASP A N 1
ATOM 516 C CA . ASP A 1 74 ? 5.542 14.195 -2.130 1.00 86.31 74 ASP A CA 1
ATOM 517 C C . ASP A 1 74 ? 4.126 13.667 -2.407 1.00 86.31 74 ASP A C 1
ATOM 519 O O . ASP A 1 74 ? 3.803 12.521 -2.094 1.00 86.31 74 ASP A O 1
ATOM 523 N N . LEU A 1 75 ? 3.308 14.478 -3.089 1.00 88.69 75 LEU A N 1
ATOM 524 C CA . LEU A 1 75 ? 1.916 14.159 -3.428 1.00 88.69 75 LEU A CA 1
ATOM 525 C C . LEU A 1 75 ? 1.763 13.035 -4.465 1.00 88.69 75 LEU A C 1
ATOM 527 O O . LEU A 1 75 ? 0.681 12.458 -4.582 1.00 88.69 75 LEU A O 1
ATOM 531 N N . ASN A 1 76 ? 2.802 12.753 -5.253 1.00 91.00 76 ASN A N 1
ATOM 532 C CA . ASN A 1 76 ? 2.781 11.720 -6.295 1.00 91.00 76 ASN A CA 1
ATOM 533 C C . ASN A 1 76 ? 3.858 10.649 -6.078 1.00 91.00 76 ASN A C 1
ATOM 535 O O . ASN A 1 76 ? 4.249 9.949 -7.011 1.00 91.00 76 ASN A O 1
ATOM 539 N N . SER A 1 77 ? 4.376 10.553 -4.854 1.00 92.88 77 SER A N 1
ATOM 540 C CA . SER A 1 77 ? 5.475 9.656 -4.501 1.00 92.88 77 SER A CA 1
ATOM 541 C C . SER A 1 77 ? 5.133 8.200 -4.811 1.00 92.88 77 SER A C 1
ATOM 543 O O . SER A 1 77 ? 5.943 7.504 -5.420 1.00 92.88 77 SER A O 1
ATOM 545 N N . GLN A 1 78 ? 3.909 7.770 -4.497 1.00 95.94 78 GLN A N 1
ATOM 546 C CA . GLN A 1 78 ? 3.431 6.424 -4.799 1.00 95.94 78 GLN A CA 1
ATOM 547 C C . GLN A 1 78 ? 3.453 6.126 -6.308 1.00 95.94 78 GLN A C 1
ATOM 549 O O . GLN A 1 78 ? 4.012 5.113 -6.723 1.00 95.94 78 GLN A O 1
ATOM 554 N N . GLU A 1 79 ? 2.891 7.009 -7.143 1.00 95.38 79 GLU A N 1
ATOM 555 C CA . GLU A 1 79 ? 2.867 6.813 -8.599 1.00 95.38 79 GLU A CA 1
ATOM 556 C C . GLU A 1 79 ? 4.276 6.815 -9.210 1.00 95.38 79 GLU A C 1
ATOM 558 O O . GLU A 1 79 ? 4.577 6.032 -10.118 1.00 95.38 79 GLU A O 1
ATOM 563 N N . VAL A 1 80 ? 5.159 7.679 -8.702 1.00 96.06 80 VAL A N 1
ATOM 564 C CA . VAL A 1 80 ? 6.558 7.748 -9.139 1.00 96.06 80 VAL A CA 1
ATOM 565 C C . VAL A 1 80 ? 7.295 6.454 -8.793 1.00 96.06 80 VAL A C 1
ATOM 567 O O . VAL A 1 80 ? 7.953 5.884 -9.663 1.00 96.06 80 VAL A O 1
ATOM 570 N N . VAL A 1 81 ? 7.162 5.956 -7.560 1.00 97.25 81 VAL A N 1
ATOM 571 C CA . VAL A 1 81 ? 7.804 4.705 -7.126 1.00 97.25 81 VAL A CA 1
ATOM 572 C C . VAL A 1 81 ? 7.274 3.513 -7.919 1.00 97.25 81 VAL A C 1
ATOM 574 O O . VAL A 1 81 ? 8.078 2.730 -8.421 1.00 97.25 81 VAL A O 1
ATOM 577 N N . ALA A 1 82 ? 5.959 3.406 -8.124 1.00 97.88 82 ALA A N 1
ATOM 578 C CA . ALA A 1 82 ? 5.377 2.333 -8.930 1.00 97.88 82 ALA A CA 1
ATOM 579 C C . ALA A 1 82 ? 5.901 2.339 -10.378 1.00 97.88 82 ALA A C 1
ATOM 581 O O . ALA A 1 82 ? 6.256 1.292 -10.927 1.00 97.88 82 ALA A O 1
ATOM 582 N N . SER A 1 83 ? 6.038 3.528 -10.975 1.00 97.94 83 SER A N 1
ATOM 583 C CA . SER A 1 83 ? 6.616 3.689 -12.314 1.00 97.94 83 SER A CA 1
ATOM 584 C C . SER A 1 83 ? 8.079 3.239 -12.363 1.00 97.94 83 SER A C 1
ATOM 586 O O . SER A 1 83 ? 8.480 2.546 -13.299 1.00 97.94 83 SER A O 1
ATOM 588 N N . LEU A 1 84 ? 8.879 3.598 -11.352 1.00 97.38 84 LEU A N 1
ATOM 589 C CA . LEU A 1 84 ? 10.283 3.187 -11.237 1.00 97.38 84 LEU A CA 1
ATOM 590 C C . LEU A 1 84 ? 10.426 1.677 -11.046 1.00 97.38 84 LEU A C 1
ATOM 592 O O . LEU A 1 84 ? 11.246 1.067 -11.726 1.00 97.38 84 LEU A O 1
ATOM 596 N N . MET A 1 85 ? 9.593 1.065 -10.201 1.00 97.81 85 MET A N 1
ATOM 597 C CA . MET A 1 85 ? 9.542 -0.391 -10.048 1.00 97.81 85 MET A CA 1
ATOM 598 C C . MET A 1 85 ? 9.240 -1.071 -11.388 1.00 97.81 85 MET A C 1
ATOM 600 O O . MET A 1 85 ? 9.943 -1.998 -11.779 1.00 97.81 85 MET A O 1
ATOM 604 N N . ASN A 1 86 ? 8.239 -0.589 -12.131 1.00 98.44 86 ASN A N 1
ATOM 605 C CA . ASN A 1 86 ? 7.892 -1.151 -13.436 1.00 98.44 86 ASN A CA 1
ATOM 606 C C . ASN A 1 86 ? 9.016 -1.001 -14.477 1.00 98.44 86 ASN A C 1
ATOM 608 O O . ASN A 1 86 ? 9.250 -1.916 -15.269 1.00 98.44 86 ASN A O 1
ATOM 612 N N . MET A 1 87 ? 9.708 0.142 -14.488 1.00 98.06 87 MET A N 1
ATOM 613 C CA . MET A 1 87 ? 10.848 0.377 -15.380 1.00 98.06 87 MET A CA 1
ATOM 614 C C . MET A 1 87 ? 12.030 -0.537 -15.042 1.00 98.06 87 MET A C 1
ATOM 616 O O . MET A 1 87 ? 12.571 -1.176 -15.942 1.00 98.06 87 MET A O 1
ATOM 620 N N . GLU A 1 88 ? 12.392 -0.649 -13.763 1.00 96.50 88 GLU A N 1
ATOM 621 C CA . GLU A 1 8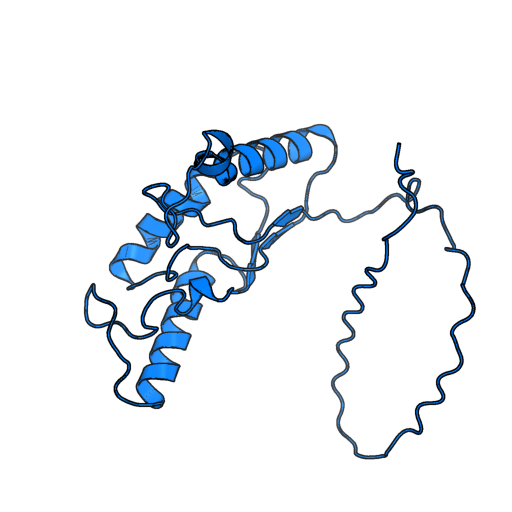8 ? 13.489 -1.510 -13.301 1.00 96.50 88 GLU A CA 1
ATOM 622 C C . GLU A 1 88 ? 13.208 -2.991 -13.602 1.00 96.50 88 GLU A C 1
ATOM 624 O O . GLU A 1 88 ? 14.078 -3.700 -14.117 1.00 96.50 88 GLU A O 1
ATOM 629 N N . ALA A 1 89 ? 11.961 -3.426 -13.375 1.00 96.12 89 ALA A N 1
ATOM 630 C CA . ALA A 1 89 ? 11.501 -4.778 -13.684 1.00 96.12 89 ALA A CA 1
ATOM 631 C C . ALA A 1 89 ? 11.633 -5.139 -15.169 1.00 96.12 89 ALA A C 1
ATOM 633 O O . ALA A 1 89 ? 11.956 -6.277 -15.503 1.00 96.12 89 ALA A O 1
ATOM 634 N N . GLY A 1 90 ? 11.412 -4.172 -16.064 1.00 95.25 90 GLY A N 1
ATOM 635 C CA . GLY A 1 90 ? 11.556 -4.368 -17.507 1.00 95.25 90 GLY A CA 1
ATOM 636 C C . GLY A 1 90 ? 12.986 -4.231 -18.036 1.00 95.25 90 GLY A C 1
ATOM 637 O O . GLY A 1 90 ? 13.256 -4.666 -19.154 1.00 95.25 90 GLY A O 1
ATOM 638 N N . ALA A 1 91 ? 13.892 -3.610 -17.276 1.00 92.69 91 ALA A N 1
ATOM 639 C CA . ALA A 1 91 ? 15.226 -3.249 -17.754 1.00 92.69 91 ALA A CA 1
ATOM 640 C C . ALA A 1 91 ? 16.323 -4.211 -17.282 1.00 92.69 91 ALA A C 1
ATOM 642 O O . ALA A 1 91 ? 17.125 -4.675 -18.097 1.00 92.69 91 ALA A O 1
ATOM 643 N N . SER A 1 92 ? 16.382 -4.490 -15.979 1.00 83.44 92 SER A N 1
ATOM 644 C CA . SER A 1 92 ? 17.578 -5.078 -15.353 1.00 83.44 92 SER A CA 1
ATOM 645 C C . SER A 1 92 ? 17.295 -6.176 -14.341 1.00 83.44 92 SER A C 1
ATOM 647 O O . SER A 1 92 ? 18.132 -7.069 -14.192 1.00 83.44 92 SER A O 1
ATOM 649 N N . MET A 1 93 ? 16.156 -6.141 -13.647 1.00 85.62 93 MET A N 1
ATOM 650 C CA . MET A 1 93 ? 15.889 -7.048 -12.530 1.00 85.62 93 MET A CA 1
ATOM 651 C C . MET A 1 93 ? 14.414 -7.426 -12.467 1.00 85.62 93 MET A C 1
ATOM 653 O O . MET A 1 93 ? 13.610 -6.632 -12.008 1.00 85.62 93 MET A O 1
ATOM 657 N N . VAL A 1 94 ? 14.063 -8.651 -12.866 1.00 91.31 94 VAL A N 1
ATOM 658 C CA . VAL A 1 94 ? 12.685 -9.157 -12.757 1.00 91.31 94 VAL A CA 1
ATOM 659 C C . VAL A 1 94 ? 12.461 -9.714 -11.344 1.00 91.31 94 VAL A C 1
ATOM 661 O O . VAL A 1 94 ? 13.016 -10.776 -11.037 1.00 91.31 94 VAL A O 1
ATOM 664 N N . PRO A 1 95 ? 11.679 -9.041 -10.477 1.00 94.69 95 PRO A N 1
ATOM 665 C CA . PRO A 1 95 ? 11.448 -9.519 -9.121 1.00 94.69 95 PRO A CA 1
ATOM 666 C C . PRO A 1 95 ? 10.563 -10.771 -9.118 1.00 94.69 95 PRO A C 1
ATOM 668 O O . PRO A 1 95 ? 9.537 -10.827 -9.793 1.00 94.69 95 PRO A O 1
ATOM 671 N N . GLU A 1 96 ? 10.924 -11.761 -8.304 1.00 94.88 96 GLU A N 1
ATOM 672 C CA . GLU A 1 96 ? 10.077 -12.932 -8.042 1.00 94.88 96 GLU A CA 1
ATOM 673 C C . GLU A 1 96 ? 8.939 -12.609 -7.069 1.00 94.88 96 GLU A C 1
ATOM 675 O O . GLU A 1 96 ? 7.920 -13.297 -7.057 1.00 94.88 96 GLU A O 1
ATOM 680 N N . ALA A 1 97 ? 9.114 -11.571 -6.249 1.00 95.19 97 ALA A N 1
ATOM 681 C CA . ALA A 1 97 ? 8.112 -11.062 -5.328 1.00 95.19 97 ALA A CA 1
ATOM 682 C C . ALA A 1 97 ? 8.369 -9.589 -4.975 1.00 95.19 97 ALA A C 1
ATOM 684 O O . ALA A 1 97 ? 9.496 -9.088 -5.077 1.00 95.19 97 ALA A O 1
ATOM 685 N N . ILE A 1 98 ? 7.323 -8.922 -4.495 1.00 96.56 98 ILE A N 1
ATOM 686 C CA . ILE A 1 98 ? 7.395 -7.607 -3.855 1.00 96.56 98 ILE A CA 1
ATOM 687 C C . ILE A 1 98 ? 7.128 -7.789 -2.359 1.00 96.56 98 ILE A C 1
ATOM 689 O O . ILE A 1 98 ? 6.079 -8.293 -1.966 1.00 96.56 98 ILE A O 1
ATOM 693 N N . LEU A 1 99 ? 8.087 -7.398 -1.524 1.00 96.88 99 LEU A N 1
ATOM 694 C CA . LEU A 1 99 ? 7.990 -7.428 -0.068 1.00 96.88 99 LEU A CA 1
ATOM 695 C C . LEU A 1 99 ? 7.451 -6.080 0.425 1.00 96.88 99 LEU A C 1
ATOM 697 O O . LEU A 1 99 ? 8.174 -5.079 0.409 1.00 96.88 99 LEU A O 1
ATOM 701 N N . ALA A 1 100 ? 6.190 -6.061 0.852 1.00 96.12 100 ALA A N 1
ATOM 702 C CA . ALA A 1 100 ? 5.511 -4.889 1.393 1.00 96.12 100 ALA A CA 1
ATOM 703 C C . ALA A 1 100 ? 5.616 -4.862 2.924 1.00 96.12 100 ALA A C 1
ATOM 705 O O . ALA A 1 100 ? 5.008 -5.670 3.622 1.00 96.12 100 ALA A O 1
ATOM 706 N N . HIS A 1 101 ? 6.385 -3.914 3.450 1.00 96.38 101 HIS A N 1
ATOM 707 C CA . HIS A 1 101 ? 6.759 -3.809 4.861 1.00 96.38 101 HIS A CA 1
ATOM 708 C C . HIS A 1 101 ? 5.724 -3.068 5.727 1.00 96.38 101 HIS A C 1
ATOM 710 O O . HIS A 1 101 ? 6.073 -2.553 6.786 1.00 96.38 101 HIS A O 1
ATOM 716 N N . GLY A 1 102 ? 4.458 -3.045 5.304 1.00 95.94 102 GLY A N 1
ATOM 717 C CA . GLY A 1 102 ? 3.369 -2.404 6.033 1.00 95.94 102 GLY A CA 1
ATOM 718 C C . GLY A 1 102 ? 3.101 -0.961 5.637 1.00 95.94 102 GLY A C 1
ATOM 719 O O . GLY A 1 102 ? 3.730 -0.410 4.729 1.00 95.94 102 GLY A O 1
ATOM 720 N N . ASP A 1 103 ? 2.102 -0.400 6.314 1.00 97.31 103 ASP A N 1
ATOM 721 C CA . ASP A 1 103 ? 1.461 0.873 5.999 1.00 97.31 103 ASP A CA 1
ATOM 722 C C . ASP A 1 103 ? 0.930 0.880 4.556 1.00 97.31 103 ASP A C 1
ATOM 724 O O . ASP A 1 103 ? 1.160 1.775 3.733 1.00 97.31 103 ASP A O 1
ATOM 728 N N . ASN A 1 104 ? 0.193 -0.195 4.271 1.00 96.31 104 ASN A N 1
ATOM 729 C CA . ASN A 1 104 ? -0.430 -0.490 2.989 1.00 96.31 104 ASN A CA 1
ATOM 730 C C . ASN A 1 104 ? -1.595 0.462 2.688 1.00 96.31 104 ASN A C 1
ATOM 732 O O . ASN A 1 104 ? -1.901 0.709 1.521 1.00 96.31 104 ASN A O 1
ATOM 736 N N . PHE A 1 105 ? -2.252 1.005 3.724 1.00 95.94 105 PHE A N 1
ATOM 737 C CA . PHE A 1 105 ? -3.366 1.944 3.574 1.00 95.94 105 PHE A CA 1
ATOM 738 C C . PHE A 1 105 ? -3.368 3.039 4.650 1.00 95.94 105 PHE A C 1
ATOM 740 O O . PHE A 1 105 ? -3.937 2.890 5.735 1.00 95.94 105 PHE A O 1
ATOM 747 N N . TYR A 1 106 ? -2.843 4.216 4.311 1.00 95.06 106 TYR A N 1
ATOM 748 C CA . TYR A 1 106 ? -2.989 5.399 5.155 1.00 95.06 106 TYR A CA 1
ATOM 749 C C . TYR A 1 106 ? -4.432 5.954 5.132 1.00 95.06 106 TYR A C 1
ATOM 751 O O . TYR A 1 106 ? -5.130 5.928 4.111 1.00 95.06 106 TYR A O 1
ATOM 759 N N . TRP A 1 107 ? -4.942 6.522 6.230 1.00 92.88 107 TRP A N 1
ATOM 760 C CA . TRP A 1 107 ? -4.288 6.649 7.543 1.00 92.88 107 TRP A CA 1
ATOM 761 C C . TRP A 1 107 ? -4.611 5.521 8.521 1.00 92.88 107 TRP A C 1
ATOM 763 O O . TRP A 1 107 ? -3.849 5.353 9.461 1.00 92.88 107 TRP A O 1
ATOM 773 N N . ASN A 1 108 ? -5.718 4.798 8.341 1.00 94.62 108 ASN A N 1
ATOM 774 C CA . ASN A 1 108 ? -6.285 3.914 9.372 1.00 94.62 108 ASN A CA 1
ATOM 775 C C . ASN A 1 108 ? -6.614 2.509 8.830 1.00 94.62 108 ASN A C 1
ATOM 777 O O . ASN A 1 108 ? -7.491 1.811 9.358 1.00 94.62 108 ASN A O 1
ATOM 781 N N . GLY A 1 109 ? -5.951 2.108 7.745 1.00 95.31 109 GLY A N 1
ATOM 782 C CA . GLY A 1 109 ? -6.171 0.821 7.114 1.00 95.31 109 GLY A CA 1
ATOM 783 C C . GLY A 1 109 ? -7.463 0.796 6.306 1.00 95.31 109 GLY A C 1
ATOM 784 O O . GLY A 1 109 ? -7.884 1.794 5.716 1.00 95.31 109 GLY A O 1
ATOM 785 N N . ILE A 1 110 ? -8.113 -0.365 6.335 1.00 95.94 110 ILE A N 1
ATOM 786 C CA . ILE A 1 110 ? -9.494 -0.551 5.882 1.00 95.94 110 ILE A CA 1
ATOM 787 C C . ILE A 1 110 ? -10.420 -0.309 7.078 1.00 95.94 110 ILE A C 1
ATOM 789 O O . ILE A 1 110 ? -10.331 -1.003 8.091 1.00 95.94 110 ILE A O 1
ATOM 793 N N . ASN A 1 111 ? -11.293 0.691 7.013 1.00 95.06 111 ASN A N 1
ATOM 794 C CA . ASN A 1 111 ? -12.126 1.120 8.141 1.00 95.06 111 ASN A CA 1
ATOM 795 C C . ASN A 1 111 ? -13.291 0.161 8.411 1.00 95.06 111 ASN A C 1
ATOM 797 O O . ASN A 1 111 ? -13.620 -0.127 9.562 1.00 95.06 111 ASN A O 1
ATOM 801 N N . TYR A 1 112 ? -13.902 -0.350 7.347 1.00 94.88 112 TYR A N 1
ATOM 802 C CA . TYR A 1 112 ? -15.005 -1.302 7.390 1.00 94.88 112 TYR A CA 1
ATOM 803 C C . TYR A 1 112 ? -15.030 -2.117 6.094 1.00 94.88 112 TYR A C 1
ATOM 805 O O . TYR A 1 112 ? -14.498 -1.701 5.067 1.00 94.88 112 TYR A O 1
ATOM 813 N N . LEU A 1 113 ? -15.678 -3.283 6.121 1.00 94.19 113 LEU A N 1
ATOM 814 C CA . LEU A 1 113 ? -15.658 -4.217 4.989 1.00 94.19 113 LEU A CA 1
ATOM 815 C C . LEU A 1 113 ? -16.170 -3.598 3.674 1.00 94.19 113 LEU A C 1
ATOM 817 O O . LEU A 1 113 ? -15.658 -3.914 2.607 1.00 94.19 113 LEU A O 1
ATOM 821 N N . GLY A 1 114 ? -17.156 -2.701 3.749 1.00 95.56 114 GLY A N 1
ATOM 822 C CA . GLY A 1 114 ? -17.774 -2.080 2.573 1.00 95.56 114 GLY A CA 1
ATOM 823 C C . GLY A 1 114 ? -16.847 -1.175 1.752 1.00 95.56 114 GLY A C 1
ATOM 824 O O . GLY A 1 114 ? -17.124 -0.964 0.575 1.00 95.56 114 GLY A O 1
ATOM 825 N N . GLU A 1 115 ? -15.751 -0.666 2.324 1.00 94.88 115 GLU A N 1
ATOM 826 C CA . GLU A 1 115 ? -14.758 0.129 1.582 1.00 94.88 115 GLU A CA 1
ATOM 827 C C . GLU A 1 115 ? -13.543 -0.682 1.115 1.00 94.88 115 GLU A C 1
ATOM 829 O O . GLU A 1 115 ? -12.724 -0.156 0.368 1.00 94.88 115 GLU A O 1
ATOM 834 N N . ARG A 1 116 ? -13.412 -1.954 1.522 1.00 95.00 116 ARG A N 1
ATOM 835 C CA . ARG A 1 116 ? -12.229 -2.782 1.234 1.00 95.00 116 ARG A CA 1
ATOM 836 C C . ARG A 1 116 ? -11.872 -2.752 -0.253 1.00 95.00 116 ARG A C 1
ATOM 838 O O . ARG A 1 116 ? -10.782 -2.323 -0.616 1.00 95.00 116 ARG A O 1
ATOM 845 N N . ASP A 1 117 ? -12.804 -3.153 -1.110 1.00 95.62 117 ASP A N 1
ATOM 846 C CA . ASP A 1 117 ? -12.522 -3.360 -2.534 1.00 95.62 117 ASP A CA 1
ATOM 847 C C . ASP A 1 117 ? -12.193 -2.044 -3.251 1.00 95.62 117 ASP A C 1
ATOM 849 O O . ASP A 1 117 ? -11.274 -1.990 -4.064 1.00 95.62 117 ASP A O 1
ATOM 853 N N . SER A 1 118 ? -12.877 -0.948 -2.908 1.00 95.69 118 SER A N 1
ATOM 854 C CA . SER A 1 118 ? -12.584 0.362 -3.499 1.00 95.69 118 SER A CA 1
ATOM 855 C C . SER A 1 118 ? -11.240 0.924 -3.028 1.00 95.69 118 SER A C 1
ATOM 857 O O . SER A 1 118 ? -10.542 1.570 -3.814 1.00 95.69 118 SER A O 1
ATOM 859 N N . ARG A 1 119 ? -10.835 0.648 -1.780 1.00 95.50 119 ARG A N 1
ATOM 860 C CA . ARG A 1 119 ? -9.500 0.992 -1.271 1.00 95.50 119 ARG A CA 1
ATOM 861 C C . ARG A 1 119 ? -8.406 0.203 -1.981 1.00 95.50 119 ARG A C 1
ATOM 863 O O . ARG A 1 119 ? -7.418 0.811 -2.385 1.00 95.50 119 ARG A O 1
ATOM 870 N N . PHE A 1 120 ? -8.587 -1.100 -2.190 1.00 96.44 120 PHE A N 1
ATOM 871 C CA . PHE A 1 120 ? -7.642 -1.914 -2.961 1.00 96.44 120 PHE A CA 1
ATOM 872 C C . PHE A 1 120 ? -7.532 -1.448 -4.411 1.00 96.44 120 PHE A C 1
ATOM 874 O O . PHE A 1 120 ? -6.426 -1.182 -4.882 1.00 96.44 120 PHE A O 1
ATOM 881 N N . ALA A 1 121 ? -8.662 -1.244 -5.087 1.00 96.25 121 ALA A N 1
ATOM 882 C CA . ALA A 1 121 ? -8.669 -0.768 -6.465 1.00 96.25 121 ALA A CA 1
ATOM 883 C C . ALA A 1 121 ? -7.908 0.562 -6.614 1.00 96.25 121 ALA A C 1
ATOM 885 O O . ALA A 1 121 ? -7.077 0.714 -7.507 1.00 96.25 121 ALA A O 1
ATOM 886 N N . ALA A 1 122 ? -8.153 1.525 -5.719 1.00 96.06 122 ALA A N 1
ATOM 887 C CA . ALA A 1 122 ? -7.595 2.871 -5.837 1.00 96.06 122 ALA A CA 1
ATOM 888 C C . ALA A 1 122 ? -6.143 3.005 -5.343 1.00 96.06 122 ALA A C 1
ATOM 890 O O . ALA A 1 122 ? -5.369 3.760 -5.938 1.00 96.06 122 ALA A O 1
ATOM 891 N N . SER A 1 123 ? -5.782 2.324 -4.251 1.00 95.44 123 SER A N 1
ATOM 892 C CA . SER A 1 123 ? -4.464 2.460 -3.613 1.00 95.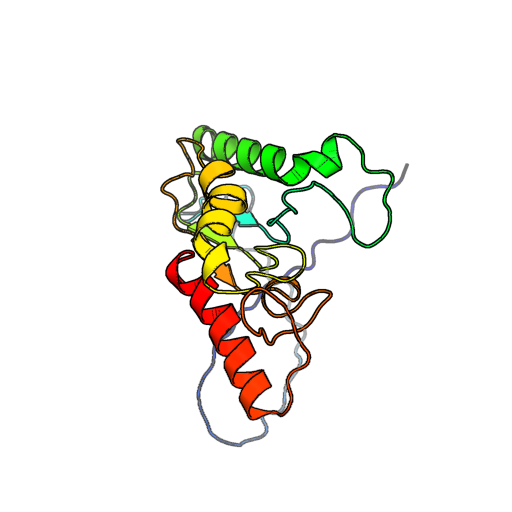44 123 SER A CA 1
ATOM 893 C C . SER A 1 123 ? -3.473 1.379 -4.034 1.00 95.44 123 SER A C 1
ATOM 895 O O . SER A 1 123 ? -2.279 1.587 -3.855 1.00 95.44 123 SER A O 1
ATOM 897 N N . PHE A 1 124 ? -3.922 0.252 -4.586 1.00 96.19 124 PHE A N 1
ATOM 898 C CA . PHE A 1 124 ? -3.052 -0.857 -4.972 1.00 96.19 124 PHE A CA 1
ATOM 899 C C . PHE A 1 124 ? -3.137 -1.142 -6.472 1.00 96.19 124 PHE A C 1
ATOM 901 O O . PHE A 1 124 ? -2.200 -0.838 -7.209 1.00 96.19 124 PHE A O 1
ATOM 908 N N . GLU A 1 125 ? -4.275 -1.654 -6.940 1.00 95.81 125 GLU A N 1
ATOM 909 C CA . GLU A 1 125 ? -4.404 -2.188 -8.302 1.00 95.81 125 GLU A CA 1
ATOM 910 C C . GLU A 1 125 ? -4.159 -1.115 -9.364 1.00 95.81 125 GLU A C 1
ATOM 912 O O . GLU A 1 125 ? -3.362 -1.326 -10.267 1.00 95.81 125 GLU A O 1
ATOM 917 N N . ALA A 1 126 ? -4.763 0.069 -9.218 1.00 96.25 126 ALA A N 1
ATOM 918 C CA . ALA A 1 126 ? -4.589 1.179 -10.159 1.00 96.25 126 ALA A CA 1
ATOM 919 C C . ALA A 1 126 ? -3.228 1.891 -10.056 1.00 96.25 126 ALA A C 1
ATOM 921 O O . ALA A 1 126 ? -2.946 2.786 -10.850 1.00 96.25 126 ALA A O 1
ATOM 922 N N . LYS A 1 127 ? -2.416 1.583 -9.037 1.00 96.81 127 LYS A N 1
ATOM 923 C CA . LYS A 1 127 ? -1.106 2.219 -8.819 1.00 96.81 127 LYS A CA 1
ATOM 924 C C . LYS A 1 127 ? 0.035 1.341 -9.301 1.00 96.81 127 LYS A C 1
ATOM 926 O O . LYS A 1 127 ? 1.005 1.865 -9.834 1.00 96.81 127 LYS A O 1
ATOM 931 N N . TYR A 1 128 ? -0.096 0.029 -9.135 1.00 97.19 128 TYR A N 1
ATOM 932 C CA . TYR A 1 128 ? 0.911 -0.966 -9.498 1.00 97.19 128 TYR A CA 1
ATOM 933 C C . TYR A 1 128 ? 0.455 -1.821 -10.694 1.00 97.19 128 TYR A C 1
ATOM 935 O O . TYR A 1 128 ? 0.635 -3.037 -10.707 1.00 97.19 128 TYR A O 1
ATOM 943 N N . ASP A 1 129 ? -0.125 -1.181 -11.712 1.00 97.50 129 ASP A N 1
ATOM 944 C CA . ASP A 1 129 ? -0.698 -1.809 -12.915 1.00 97.50 129 ASP A CA 1
ATOM 945 C C . ASP A 1 129 ? 0.294 -1.976 -14.082 1.00 97.50 129 ASP A C 1
ATOM 947 O O . ASP A 1 129 ? -0.067 -2.482 -15.148 1.00 97.50 129 ASP A O 1
ATOM 951 N N . GLY A 1 130 ? 1.553 -1.576 -13.890 1.00 97.81 130 GLY A N 1
ATOM 952 C CA . GLY A 1 130 ? 2.589 -1.643 -14.916 1.00 97.81 130 GLY A CA 1
ATOM 953 C C . GLY A 1 130 ? 2.824 -3.063 -15.446 1.00 97.81 130 GLY A C 1
ATOM 954 O O . GLY A 1 130 ? 2.877 -4.027 -14.681 1.00 97.81 130 GLY A O 1
ATOM 955 N N . ASP A 1 131 ? 3.010 -3.198 -16.763 1.00 98.12 131 ASP A N 1
ATOM 956 C CA . ASP A 1 131 ? 3.100 -4.494 -17.454 1.00 98.12 131 ASP A CA 1
ATOM 957 C C . ASP A 1 131 ? 4.152 -5.459 -16.884 1.00 98.12 131 ASP A C 1
ATOM 959 O O . ASP A 1 131 ? 3.935 -6.672 -16.915 1.00 98.12 131 ASP A O 1
ATOM 963 N N . ASN A 1 132 ? 5.254 -4.939 -16.332 1.00 97.81 132 ASN A N 1
ATOM 964 C CA . ASN A 1 132 ? 6.346 -5.743 -15.780 1.00 97.81 132 ASN A CA 1
ATOM 965 C C . ASN A 1 132 ? 6.139 -6.126 -14.304 1.00 97.81 132 ASN A C 1
ATOM 967 O O . ASN A 1 132 ? 6.864 -6.982 -13.805 1.00 97.81 132 ASN A O 1
ATOM 971 N N . ILE A 1 133 ? 5.186 -5.505 -13.596 1.00 96.69 133 ILE A N 1
ATOM 972 C CA . ILE A 1 133 ? 4.977 -5.713 -12.148 1.00 96.69 133 ILE A CA 1
ATOM 973 C C . ILE A 1 133 ? 3.566 -6.172 -11.771 1.00 96.69 133 ILE A C 1
ATOM 975 O O . ILE A 1 133 ? 3.405 -6.778 -10.716 1.00 96.69 133 ILE A O 1
ATOM 979 N N . LYS A 1 134 ? 2.554 -5.970 -12.626 1.00 95.38 134 LYS A N 1
ATOM 980 C CA . LYS A 1 134 ? 1.141 -6.271 -12.319 1.00 95.38 134 LYS A CA 1
ATOM 981 C C . LYS A 1 134 ? 0.845 -7.736 -11.983 1.00 95.38 134 LYS A C 1
ATOM 983 O O . LYS A 1 134 ? -0.159 -8.031 -11.350 1.00 95.38 134 LYS A O 1
ATOM 988 N N . ASN A 1 135 ? 1.712 -8.654 -12.415 1.00 94.06 135 ASN A N 1
ATOM 989 C CA . ASN A 1 135 ? 1.594 -10.091 -12.145 1.00 94.06 135 ASN A CA 1
ATOM 990 C C . ASN A 1 135 ? 2.621 -10.601 -11.119 1.00 94.06 135 ASN A C 1
ATOM 992 O O . ASN A 1 135 ? 2.673 -11.803 -10.857 1.00 94.06 135 ASN A O 1
ATOM 996 N N . VAL A 1 136 ? 3.465 -9.724 -10.569 1.00 94.62 136 VAL A N 1
ATOM 997 C CA . VAL A 1 136 ? 4.451 -10.103 -9.551 1.00 94.62 136 VAL A CA 1
ATOM 998 C C . VAL A 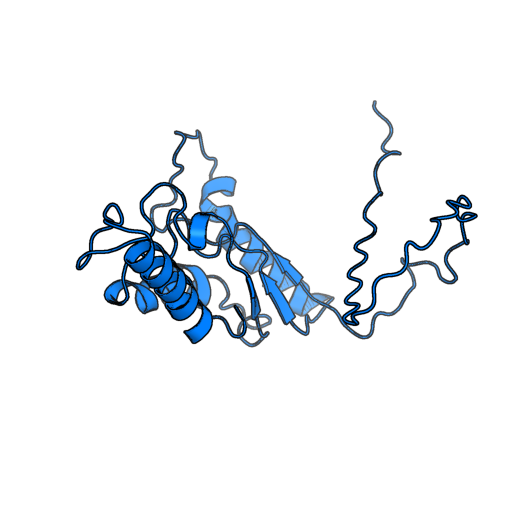1 136 ? 3.715 -10.280 -8.221 1.00 94.62 136 VAL A C 1
ATOM 1000 O O . VAL A 1 136 ? 2.960 -9.389 -7.827 1.00 94.62 136 VAL A O 1
ATOM 1003 N N . PRO A 1 137 ? 3.900 -11.403 -7.507 1.00 94.44 137 PRO A N 1
ATOM 1004 C CA . PRO A 1 137 ? 3.220 -11.622 -6.240 1.00 94.44 137 PRO A CA 1
ATOM 1005 C C . PRO A 1 137 ? 3.730 -10.662 -5.163 1.00 94.44 137 PRO A C 1
ATOM 1007 O O . PRO A 1 137 ? 4.934 -10.452 -5.003 1.00 94.44 137 PRO A O 1
ATOM 1010 N N . TRP A 1 138 ? 2.800 -10.126 -4.381 1.00 95.25 138 TRP A N 1
ATOM 1011 C CA . TRP A 1 138 ? 3.103 -9.334 -3.196 1.00 95.25 138 TRP A CA 1
ATOM 1012 C C . TRP A 1 138 ? 3.092 -10.230 -1.962 1.00 95.25 138 TRP A C 1
ATOM 1014 O O . TRP A 1 138 ? 2.229 -11.093 -1.841 1.00 95.25 138 TRP A O 1
ATOM 1024 N N . VAL A 1 139 ? 4.051 -10.024 -1.065 1.00 94.56 139 VAL A N 1
ATOM 1025 C CA . VAL A 1 139 ? 4.095 -10.596 0.285 1.00 94.56 139 VAL A CA 1
ATOM 1026 C C . VAL A 1 139 ? 4.096 -9.416 1.240 1.00 94.56 139 VAL A C 1
ATOM 1028 O O . VAL A 1 139 ? 5.048 -8.635 1.247 1.00 94.56 139 VAL A O 1
ATOM 1031 N N . ALA A 1 140 ? 3.021 -9.259 1.998 1.00 93.19 140 ALA A N 1
ATOM 1032 C CA . ALA A 1 140 ? 2.769 -8.060 2.775 1.00 93.19 140 ALA A CA 1
ATOM 1033 C C . ALA A 1 140 ? 2.764 -8.350 4.278 1.00 93.19 140 ALA A C 1
ATOM 1035 O O . ALA A 1 140 ? 2.547 -9.463 4.738 1.00 93.19 140 ALA A O 1
ATOM 1036 N N . VAL A 1 141 ? 3.013 -7.323 5.069 1.00 94.88 141 VAL A N 1
ATOM 1037 C CA . VAL A 1 141 ? 2.712 -7.317 6.501 1.00 94.88 141 VAL A CA 1
ATOM 1038 C C . VAL A 1 141 ? 1.879 -6.079 6.806 1.00 94.88 141 VAL A C 1
ATOM 1040 O O . VAL A 1 141 ? 1.808 -5.170 5.981 1.00 94.88 141 VAL A O 1
ATOM 1043 N N . MET A 1 142 ? 1.222 -6.037 7.964 1.00 95.62 142 MET A N 1
ATOM 1044 C CA . MET A 1 142 ? 0.579 -4.809 8.440 1.00 95.62 142 MET A CA 1
ATOM 1045 C C . MET A 1 142 ? 1.588 -3.918 9.165 1.00 95.62 142 MET A C 1
ATOM 1047 O O . MET A 1 142 ? 2.354 -4.393 10.006 1.00 95.62 142 MET A O 1
ATOM 1051 N N . GLY A 1 143 ? 1.532 -2.625 8.872 1.00 96.38 143 GLY A N 1
ATOM 1052 C CA . GLY A 1 143 ? 2.146 -1.556 9.651 1.00 96.38 143 GLY A CA 1
ATOM 1053 C C . GLY A 1 143 ? 1.165 -0.958 10.658 1.00 96.38 143 GLY A C 1
ATOM 1054 O O . GLY A 1 143 ? 0.030 -1.420 10.815 1.00 96.38 143 GLY A O 1
ATOM 1055 N N . ASN A 1 144 ? 1.596 0.080 11.373 1.00 96.19 144 ASN A N 1
ATOM 1056 C CA . ASN A 1 144 ? 0.771 0.707 12.403 1.00 96.19 144 ASN A CA 1
ATOM 1057 C C . ASN A 1 144 ? -0.460 1.424 11.848 1.00 96.19 144 ASN A C 1
ATOM 1059 O O . ASN A 1 144 ? -1.491 1.472 12.528 1.00 96.19 144 ASN A O 1
ATOM 1063 N N . HIS A 1 145 ? -0.389 1.946 10.624 1.00 96.44 145 HIS A N 1
ATOM 1064 C CA . HIS A 1 145 ? -1.535 2.579 9.980 1.00 96.44 145 HIS A CA 1
ATOM 1065 C C . HIS A 1 145 ? -2.595 1.574 9.545 1.00 96.44 145 HIS A C 1
ATOM 1067 O O . HIS A 1 145 ? -3.778 1.895 9.570 1.00 96.44 145 HIS A O 1
ATOM 1073 N N . ASP A 1 146 ? -2.201 0.337 9.260 1.00 97.06 146 ASP A N 1
ATOM 1074 C CA . ASP A 1 146 ? -3.092 -0.694 8.735 1.00 97.06 146 ASP A CA 1
ATOM 1075 C C . ASP A 1 146 ? -4.089 -1.233 9.766 1.00 97.06 146 ASP A C 1
ATOM 1077 O O . ASP A 1 146 ? -5.224 -1.561 9.412 1.00 97.06 146 ASP A O 1
ATOM 1081 N N . TYR A 1 147 ? -3.697 -1.329 11.041 1.00 94.00 147 TYR A N 1
ATOM 1082 C CA . TYR A 1 147 ? -4.590 -1.836 12.088 1.00 94.00 147 TYR A CA 1
ATOM 1083 C C . TYR A 1 147 ? -5.349 -0.743 12.849 1.00 94.00 147 TYR A C 1
ATOM 1085 O O . TYR A 1 147 ? -6.406 -1.038 13.400 1.00 94.00 147 TYR A O 1
ATOM 1093 N N . GLY A 1 148 ? -4.880 0.509 12.869 1.00 91.06 148 GLY A N 1
ATOM 1094 C CA . GLY A 1 148 ? -5.585 1.590 13.578 1.00 91.06 148 GLY A CA 1
ATOM 1095 C C . GLY A 1 148 ? -5.072 2.998 13.290 1.00 91.06 148 GLY A C 1
ATOM 1096 O O . GLY A 1 148 ? -5.863 3.935 13.234 1.00 91.06 148 GLY A O 1
ATOM 1097 N N . GLY A 1 149 ? -3.772 3.153 13.037 1.00 92.69 149 GLY A N 1
ATOM 1098 C CA . GLY A 1 149 ? -3.187 4.417 12.608 1.00 92.69 149 GLY A CA 1
ATOM 1099 C C . GLY A 1 149 ? -3.495 5.593 13.527 1.00 92.69 149 GLY A C 1
ATOM 1100 O O . GLY A 1 149 ? -3.037 5.631 14.666 1.00 92.69 149 GLY A O 1
ATOM 1101 N N . SER A 1 150 ? -4.232 6.574 13.006 1.00 89.12 150 SER A N 1
ATOM 1102 C CA . SER A 1 150 ? -4.601 7.807 13.719 1.00 89.12 150 SER A CA 1
ATOM 1103 C C . SER A 1 150 ? -5.965 7.753 14.418 1.00 89.12 150 SER A C 1
ATOM 1105 O O . SER A 1 150 ? -6.387 8.752 14.998 1.00 89.12 150 SER A O 1
ATOM 1107 N N . ASP A 1 151 ? -6.661 6.618 14.354 1.00 93.56 151 ASP A N 1
ATOM 1108 C CA . ASP A 1 151 ? -8.048 6.470 14.800 1.00 93.56 151 ASP A CA 1
ATOM 1109 C C . ASP A 1 151 ? -8.270 5.080 15.440 1.00 93.56 151 ASP A C 1
ATOM 1111 O O . ASP A 1 151 ? -7.324 4.379 15.815 1.00 93.56 151 ASP A O 1
ATOM 1115 N N . TYR A 1 152 ? -9.523 4.684 15.649 1.00 96.06 152 TYR A N 1
ATOM 1116 C CA . TYR A 1 152 ? -9.859 3.453 16.349 1.00 96.06 152 TYR A CA 1
ATOM 1117 C C . TYR A 1 152 ? -9.705 2.187 15.494 1.00 96.06 152 TYR A C 1
ATOM 1119 O O . TYR A 1 152 ? -9.893 2.176 14.279 1.00 96.06 152 TYR A O 1
ATOM 1127 N N . ILE A 1 153 ? -9.429 1.074 16.178 1.00 96.88 153 ILE A N 1
ATOM 1128 C CA . ILE A 1 153 ? -9.357 -0.272 15.588 1.00 96.88 153 ILE A CA 1
ATOM 1129 C C . ILE A 1 153 ? -10.765 -0.814 15.287 1.00 96.88 153 ILE A C 1
ATOM 1131 O O . ILE A 1 153 ? -10.977 -1.478 14.272 1.00 96.88 153 ILE A O 1
ATOM 1135 N N . CYS A 1 154 ? -11.731 -0.536 16.168 1.00 97.19 154 CYS A N 1
ATOM 1136 C CA . CYS A 1 154 ? -13.097 -1.035 16.057 1.00 97.19 154 CYS A CA 1
ATOM 1137 C C . CYS A 1 154 ? -13.951 -0.169 15.127 1.00 97.19 154 CYS A C 1
ATOM 1139 O O . CYS A 1 154 ? -13.762 1.044 15.030 1.00 97.19 154 CYS A O 1
ATOM 1141 N N . SER A 1 155 ? -14.934 -0.794 14.479 1.00 95.12 155 SER A N 1
ATOM 1142 C CA . SER A 1 155 ? -15.907 -0.111 13.632 1.00 95.12 155 SER A CA 1
ATOM 1143 C C . SER A 1 155 ? -17.346 -0.477 13.984 1.00 95.12 155 SER A C 1
ATOM 1145 O O . SER A 1 155 ? -17.645 -1.583 14.435 1.00 95.12 155 SER A O 1
ATOM 1147 N N . SER A 1 156 ? -18.244 0.484 13.780 1.00 94.81 156 SER A N 1
ATOM 1148 C CA . SER A 1 156 ? -19.693 0.323 13.879 1.00 94.81 156 SER A CA 1
ATOM 1149 C C . SER A 1 156 ? -20.321 0.893 12.613 1.00 94.81 156 SER A C 1
ATOM 1151 O O . SER A 1 156 ? -20.340 2.107 12.404 1.00 94.81 156 SER A O 1
ATOM 1153 N N . GLY A 1 157 ? -20.774 0.004 11.727 1.00 93.06 157 GLY A N 1
ATOM 1154 C CA . GLY A 1 157 ? -21.169 0.388 10.374 1.00 93.06 157 GLY A CA 1
ATOM 1155 C C . GLY A 1 157 ? -19.977 0.919 9.573 1.00 93.06 157 GLY A C 1
ATOM 1156 O O . GLY A 1 157 ? -18.974 0.226 9.425 1.00 93.06 157 GLY A O 1
ATOM 1157 N N . ASP A 1 158 ? -20.100 2.144 9.068 1.00 94.00 158 ASP A N 1
ATOM 1158 C CA . ASP A 1 158 ? -19.106 2.849 8.249 1.00 94.00 158 ASP A CA 1
ATOM 1159 C C . ASP A 1 158 ? -18.177 3.775 9.058 1.00 94.00 158 ASP A C 1
ATOM 1161 O O . ASP A 1 158 ? -17.420 4.560 8.486 1.00 94.00 158 ASP A O 1
ATOM 1165 N N . LYS A 1 159 ? -18.225 3.704 10.395 1.00 95.00 159 LYS A N 1
ATOM 1166 C CA . LYS A 1 159 ? -17.481 4.599 11.295 1.00 95.00 159 LYS A CA 1
ATOM 1167 C C . LYS A 1 159 ? -16.531 3.838 12.199 1.00 95.00 159 LYS A C 1
ATOM 1169 O O . LYS A 1 159 ? -16.893 2.801 12.753 1.00 95.00 159 LYS A O 1
ATOM 1174 N N . LEU A 1 160 ? -15.349 4.409 12.407 1.00 96.56 160 LEU A N 1
ATOM 1175 C CA . LEU A 1 160 ? -14.427 3.987 13.455 1.00 96.56 160 LEU A CA 1
ATOM 1176 C C . LEU A 1 160 ? -14.931 4.475 14.817 1.00 96.56 160 LEU A C 1
ATOM 1178 O O . LEU A 1 160 ? -15.432 5.595 14.942 1.00 96.56 160 LEU A O 1
ATOM 1182 N N . VAL A 1 161 ? -14.847 3.614 15.829 1.00 97.25 161 VAL A N 1
ATOM 1183 C CA . VAL A 1 161 ? -15.364 3.864 17.182 1.00 97.25 161 VAL A CA 1
ATOM 1184 C C . VAL A 1 161 ? -14.441 3.254 18.240 1.00 97.25 161 VAL A C 1
ATOM 1186 O O . VAL A 1 161 ? -13.792 2.243 17.960 1.00 97.25 161 VAL A O 1
ATOM 1189 N N . PRO A 1 162 ? -14.401 3.793 19.474 1.00 97.44 162 PRO A N 1
ATOM 1190 C CA . PRO A 1 162 ? -13.702 3.138 20.572 1.00 97.44 162 PRO A CA 1
ATOM 1191 C C . PRO A 1 162 ? -14.186 1.697 20.754 1.00 97.44 162 PRO A C 1
ATOM 1193 O O . PRO A 1 162 ? -15.387 1.436 20.735 1.00 97.44 162 PRO A O 1
ATOM 1196 N N . CYS A 1 163 ? -13.258 0.771 20.978 1.00 97.56 163 CYS A N 1
ATOM 1197 C CA . CYS A 1 163 ? -13.603 -0.586 21.391 1.00 97.56 163 CYS A CA 1
ATOM 1198 C C . CYS A 1 163 ? -14.126 -0.563 22.835 1.00 97.56 163 CYS A C 1
ATOM 1200 O O . CYS A 1 163 ? -13.483 0.025 23.708 1.00 97.56 163 CYS A O 1
ATOM 1202 N N . ASN A 1 164 ? -15.252 -1.222 23.119 1.00 97.62 164 ASN A N 1
ATOM 1203 C CA . ASN A 1 164 ? -15.851 -1.191 24.460 1.00 97.62 164 ASN A CA 1
ATOM 1204 C C . ASN A 1 164 ? -15.120 -2.095 25.461 1.00 97.62 164 ASN A C 1
ATOM 1206 O O . ASN A 1 164 ? -15.234 -1.914 26.673 1.00 97.62 164 ASN A O 1
ATOM 1210 N N . ASN A 1 165 ? -14.417 -3.114 24.969 1.00 98.00 165 ASN A N 1
ATOM 1211 C CA . ASN A 1 165 ? -13.723 -4.106 25.782 1.00 98.00 165 ASN A CA 1
ATOM 1212 C C . ASN A 1 165 ? -12.610 -4.805 24.980 1.00 98.00 165 ASN A C 1
ATOM 1214 O O . ASN A 1 165 ? -12.481 -4.636 23.767 1.00 98.00 165 ASN A O 1
ATOM 1218 N N . THR A 1 166 ? -11.805 -5.617 25.668 1.00 98.25 166 THR A N 1
ATOM 1219 C CA . THR A 1 166 ? -10.681 -6.347 25.067 1.00 98.25 166 THR A CA 1
ATOM 1220 C C . THR A 1 166 ? -11.114 -7.361 24.001 1.00 98.25 166 THR A C 1
ATOM 1222 O O . THR A 1 166 ? -10.380 -7.570 23.041 1.00 98.25 166 THR A O 1
ATOM 1225 N N . ALA A 1 167 ? -12.298 -7.972 24.122 1.00 98.25 167 ALA A N 1
ATOM 1226 C CA . ALA A 1 167 ? -12.784 -8.915 23.114 1.00 98.25 167 ALA A CA 1
ATOM 1227 C C . ALA A 1 167 ? -13.126 -8.200 21.797 1.00 98.25 167 ALA A C 1
ATOM 1229 O O . ALA A 1 167 ? -12.745 -8.669 20.729 1.00 98.25 167 ALA A O 1
ATOM 1230 N N . GLU A 1 168 ? -13.763 -7.028 21.870 1.00 97.75 168 GLU A N 1
ATOM 1231 C CA . GLU A 1 168 ? -13.995 -6.181 20.694 1.00 97.75 168 GLU A CA 1
ATOM 1232 C C . GLU A 1 168 ? -12.686 -5.688 20.074 1.00 97.75 168 GLU A C 1
ATOM 1234 O O . GLU A 1 168 ? -12.567 -5.676 18.853 1.00 97.75 168 GLU A O 1
ATOM 1239 N N . LEU A 1 169 ? -11.686 -5.341 20.892 1.00 97.75 169 LEU A N 1
ATOM 1240 C CA . LEU A 1 169 ? -10.358 -4.966 20.400 1.00 97.75 169 LEU A CA 1
ATOM 1241 C C . LEU A 1 169 ? -9.718 -6.091 19.573 1.00 97.75 169 LEU A C 1
ATOM 1243 O O . LEU A 1 169 ? -9.233 -5.831 18.471 1.00 97.75 169 LEU A O 1
ATOM 1247 N N . TYR A 1 170 ? -9.737 -7.331 20.076 1.00 97.88 170 TYR A N 1
ATOM 1248 C CA . TYR A 1 170 ? -9.220 -8.478 19.326 1.00 97.88 170 TYR A CA 1
ATOM 1249 C C . TYR A 1 170 ? -10.016 -8.719 18.046 1.00 97.88 170 TYR A C 1
ATOM 1251 O O . TYR A 1 170 ? -9.416 -8.868 16.985 1.00 97.88 170 TYR A O 1
ATOM 1259 N N . GLN A 1 171 ? -11.347 -8.659 18.113 1.00 97.62 171 GLN A N 1
ATOM 1260 C CA . GLN A 1 171 ? -12.186 -8.829 16.929 1.00 97.62 171 GLN A CA 1
ATOM 1261 C C . GLN A 1 171 ? -11.929 -7.746 15.873 1.00 97.62 171 GLN A C 1
ATOM 1263 O O . GLN A 1 171 ? -11.911 -8.039 14.677 1.00 97.62 171 GLN A O 1
ATOM 1268 N N . GLY A 1 172 ? -11.723 -6.498 16.298 1.00 97.00 172 GLY A N 1
ATOM 1269 C CA . GLY A 1 172 ? -11.367 -5.390 15.418 1.00 97.00 172 GLY A CA 1
ATOM 1270 C C . GLY A 1 172 ? -10.017 -5.615 14.735 1.00 97.00 172 GLY A C 1
ATOM 1271 O O . GLY A 1 172 ? -9.924 -5.475 13.519 1.00 97.00 172 GLY A O 1
ATOM 1272 N N . LEU A 1 173 ? -8.995 -6.045 15.481 1.00 97.12 173 LEU A N 1
ATOM 1273 C CA . LEU A 1 173 ? -7.681 -6.365 14.916 1.00 97.12 173 LEU A CA 1
ATOM 1274 C C . LEU A 1 173 ? -7.748 -7.535 13.920 1.00 97.12 173 LEU A C 1
ATOM 1276 O O . LEU A 1 173 ? -7.167 -7.456 12.838 1.00 97.12 173 LEU A O 1
ATOM 1280 N N . GLU A 1 174 ? -8.492 -8.592 14.251 1.00 96.50 174 GLU A N 1
ATOM 1281 C CA . GLU A 1 174 ? -8.736 -9.720 13.345 1.00 96.50 174 GLU A CA 1
ATOM 1282 C C . GLU A 1 174 ? -9.436 -9.273 12.062 1.00 96.50 174 GLU A C 1
ATOM 1284 O O . GLU A 1 174 ? -9.062 -9.707 10.975 1.00 96.50 174 GLU A O 1
ATOM 1289 N N . ASN A 1 175 ? -10.417 -8.373 12.166 1.00 96.19 175 ASN A N 1
ATOM 1290 C CA . ASN A 1 175 ? -11.093 -7.810 11.002 1.00 96.19 175 ASN A CA 1
ATOM 1291 C C . ASN A 1 175 ? -10.116 -7.033 10.108 1.00 96.19 175 ASN A C 1
ATOM 1293 O O . ASN A 1 175 ? -10.083 -7.273 8.901 1.00 96.19 175 ASN A O 1
ATOM 1297 N N . LYS A 1 176 ? -9.283 -6.156 10.689 1.00 95.38 176 LYS A N 1
ATOM 1298 C CA . LYS A 1 176 ? -8.265 -5.376 9.960 1.00 95.38 176 LYS A CA 1
ATOM 1299 C C . LYS A 1 176 ? -7.274 -6.269 9.212 1.00 95.38 176 LYS A C 1
ATOM 1301 O O . LYS A 1 176 ? -6.977 -5.995 8.048 1.00 95.38 176 LYS A O 1
ATOM 1306 N N . LEU A 1 177 ? -6.813 -7.345 9.859 1.00 94.62 177 LEU A N 1
ATOM 1307 C CA . LEU A 1 177 ? -5.950 -8.357 9.246 1.00 94.62 177 LEU A CA 1
ATOM 1308 C C . LEU A 1 177 ? -6.678 -9.086 8.114 1.00 94.62 177 LEU A C 1
ATOM 1310 O O . LEU A 1 177 ? -6.190 -9.137 6.985 1.00 94.62 177 LEU A O 1
ATOM 1314 N N . LYS A 1 178 ? -7.875 -9.607 8.403 1.00 94.44 178 LYS A N 1
ATOM 1315 C CA . LYS A 1 178 ? -8.673 -10.386 7.456 1.00 94.44 178 LYS A CA 1
ATOM 1316 C C . LYS A 1 178 ? -8.922 -9.606 6.170 1.00 94.44 178 LYS A C 1
ATOM 1318 O O . LYS A 1 178 ? -8.620 -10.115 5.094 1.00 94.44 178 LYS A O 1
ATOM 1323 N N . TRP A 1 179 ? -9.406 -8.369 6.276 1.00 94.81 179 TRP A N 1
ATOM 1324 C CA . TRP A 1 179 ? -9.733 -7.541 5.113 1.00 94.81 179 TRP A CA 1
ATOM 1325 C C . TRP A 1 179 ? -8.534 -7.278 4.203 1.00 94.81 179 TRP A C 1
ATOM 1327 O O . TRP A 1 179 ? -8.726 -7.121 3.003 1.00 94.81 179 TRP A O 1
ATOM 1337 N N . GLN A 1 180 ? -7.313 -7.247 4.742 1.00 94.12 180 GLN A N 1
ATOM 1338 C CA . GLN A 1 180 ? -6.113 -7.060 3.928 1.00 94.12 180 GLN A CA 1
ATOM 1339 C C . GLN A 1 180 ? -5.575 -8.376 3.356 1.00 94.12 180 GLN A C 1
ATOM 1341 O O . GLN A 1 180 ? -5.227 -8.433 2.177 1.00 94.12 180 GLN A O 1
ATOM 1346 N N . SER A 1 181 ? -5.575 -9.443 4.160 1.00 91.19 181 SER A N 1
ATOM 1347 C CA . SER A 1 181 ? -5.056 -10.767 3.779 1.00 91.19 181 SER A CA 1
ATOM 1348 C C . SER A 1 181 ? -5.837 -11.455 2.650 1.00 91.19 181 SER A C 1
ATOM 1350 O O . SER A 1 181 ? -5.303 -12.328 1.970 1.00 91.19 181 SER A O 1
ATOM 1352 N N . GLU A 1 182 ? -7.101 -11.073 2.439 1.00 87.44 182 GLU A N 1
ATOM 1353 C CA . GLU A 1 182 ? -7.950 -11.643 1.386 1.00 87.44 182 GLU A CA 1
ATOM 1354 C C . GLU A 1 182 ? -7.562 -11.164 -0.025 1.00 87.44 182 GLU A C 1
ATOM 1356 O O . GLU A 1 182 ? -7.900 -11.843 -0.993 1.00 87.44 182 GLU A O 1
ATOM 1361 N N . ILE A 1 183 ? -6.857 -10.028 -0.150 1.00 81.25 183 ILE A N 1
ATOM 1362 C CA . ILE A 1 183 ? -6.469 -9.436 -1.446 1.00 81.25 183 ILE A CA 1
ATOM 1363 C C . ILE A 1 183 ? -4.944 -9.334 -1.608 1.00 81.25 183 ILE A C 1
ATOM 1365 O O . ILE A 1 183 ? -4.446 -9.625 -2.693 1.00 81.25 183 ILE A O 1
ATOM 1369 N N . LEU A 1 184 ? -4.181 -8.993 -0.561 1.00 77.56 184 LEU A N 1
ATOM 1370 C CA . LEU A 1 184 ? -2.713 -9.085 -0.581 1.00 77.56 184 LEU A CA 1
ATOM 1371 C C . LEU A 1 184 ? -2.301 -10.476 -0.080 1.00 77.56 184 LEU A C 1
ATOM 1373 O O . LEU A 1 184 ? -2.402 -10.741 1.120 1.00 77.56 184 LEU A O 1
ATOM 1377 N N . PRO A 1 185 ? -1.878 -11.399 -0.965 1.00 54.28 185 PRO A N 1
ATOM 1378 C CA . PRO A 1 185 ? -1.635 -12.773 -0.561 1.00 54.28 185 PRO A CA 1
ATOM 1379 C C . PRO A 1 185 ? -0.443 -12.854 0.403 1.00 54.28 185 PRO A C 1
ATOM 1381 O O . PRO A 1 185 ? 0.698 -12.614 0.027 1.00 54.28 185 PRO A O 1
ATOM 1384 N N . ARG A 1 186 ? -0.738 -13.303 1.630 1.00 51.09 186 ARG A N 1
ATOM 1385 C CA . ARG A 1 186 ? 0.130 -13.342 2.825 1.00 51.09 186 ARG A CA 1
ATOM 1386 C C . ARG A 1 186 ? 0.326 -11.962 3.448 1.00 51.09 186 ARG A C 1
ATOM 1388 O O . ARG A 1 186 ? 1.353 -11.339 3.211 1.00 51.09 186 ARG A O 1
ATOM 1395 N N . VAL A 1 187 ? -0.666 -11.575 4.251 1.00 42.66 187 VAL A N 1
ATOM 1396 C CA . VAL A 1 187 ? -0.561 -10.724 5.450 1.00 42.66 187 VAL A CA 1
ATOM 1397 C C . VAL A 1 187 ? -0.713 -11.633 6.666 1.00 42.66 187 VAL A C 1
ATOM 1399 O O . VAL A 1 187 ? -1.484 -12.616 6.538 1.00 42.66 187 VAL A O 1
#

pLDDT: mean 81.01, std 22.75, range [28.19, 98.44]

Foldseek 3Di:
DDDDDDDDDDDPDPDDDDDDDDDDDDDPPPPPDPDDPPDDPVPDDDPADEAEDELQQADP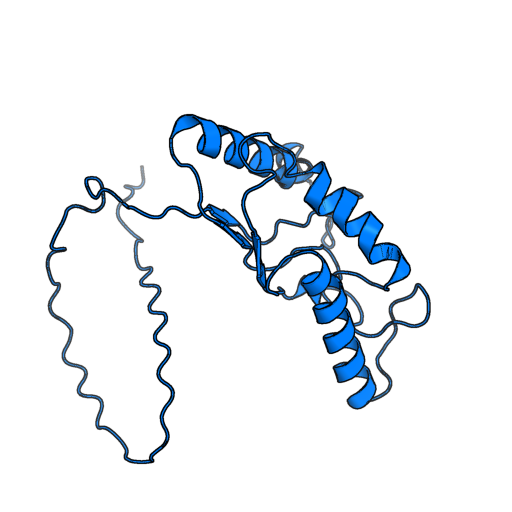VQDDPPDDPDDPCSSCVNLVVLVVVLVCLVPPDQHLEYEYEAPQHPAAADQDLVCLVVSCVRRPQVRNVRPSGNPRAYAYDHDPRQQGHPAALADDPNDHDHQPDPVRSVVSSVRSCVSVCVPRPHD

Sequence (187 aa):
MLNYKTLVNAAALLALMGGSSGTPMKMGLTAAQPSTPASDPAKAKYSVSVFGIGDWGATLYKGSCCGSNSTNYDLNSQEVVASLMNMEAGASMVPEAILAHGDNFYWNGINYLGERDSRFAASFEAKYDGDNIKNVPWVAVMGNHDYGGSDYICSSGDKLVPCNNTAELYQGLENKLKWQSEILPRV

InterPro domains:
  IPR029052 Metallo-dependent phosphatase-like [G3DSA:3.60.21.10] (45-172)
  IPR029052 Metallo-dependent phosphatase-like [SSF56300] (52-158)
  IPR051558 Metallophosphoesterase Purple Acid Phosphatase [PTHR10161] (31-151)

Organism: Phytophthora nicotianae (strain INRA-310) (NCBI:txid761204)

Radius of gyration: 21.08 Å; chains: 1; bounding box: 58×49×48 Å